Protein AF-A0A2M8TF49-F1 (afdb_monomer_lite)

Radius of gyration: 20.37 Å; chains: 1; bounding box: 45×47×63 Å

Structure (mmCIF, N/CA/C/O backbone):
data_AF-A0A2M8TF49-F1
#
_entry.id   AF-A0A2M8TF49-F1
#
loop_
_atom_site.group_PDB
_atom_site.id
_atom_site.type_symbol
_atom_site.label_atom_id
_atom_site.label_alt_id
_atom_site.label_comp_id
_atom_site.label_asym_id
_atom_site.label_entity_id
_atom_site.label_seq_id
_atom_site.pdbx_PDB_ins_code
_atom_site.Cartn_x
_atom_site.Cartn_y
_atom_site.Cartn_z
_atom_site.occupancy
_atom_site.B_iso_or_equiv
_atom_site.auth_seq_id
_atom_site.auth_comp_id
_atom_site.auth_asym_id
_atom_site.auth_atom_id
_atom_site.pdbx_PDB_model_num
ATOM 1 N N . MET A 1 1 ? 19.291 0.549 -38.903 1.00 35.44 1 MET A N 1
ATOM 2 C CA . MET A 1 1 ? 19.304 -0.694 -38.109 1.00 35.44 1 MET A CA 1
ATOM 3 C C . MET A 1 1 ? 20.605 -0.729 -37.314 1.00 35.44 1 MET A C 1
ATOM 5 O O . MET A 1 1 ? 21.611 -1.210 -37.813 1.00 35.44 1 MET A O 1
ATOM 9 N N . LYS A 1 2 ? 20.622 -0.098 -36.136 1.00 27.66 2 LYS A N 1
ATOM 10 C CA . LYS A 1 2 ? 21.679 -0.279 -35.137 1.00 27.66 2 LYS A CA 1
ATOM 11 C C . LYS A 1 2 ? 21.014 -1.048 -34.009 1.00 27.66 2 LYS A C 1
ATOM 13 O O . LYS A 1 2 ? 20.077 -0.548 -33.401 1.00 27.66 2 LYS A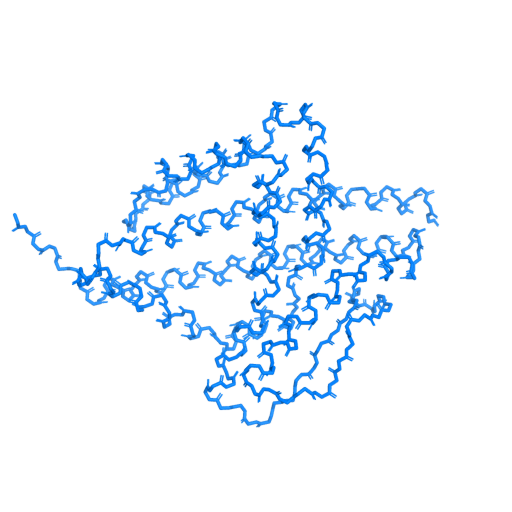 O 1
ATOM 18 N N . ILE A 1 3 ? 21.418 -2.302 -33.873 1.00 39.31 3 ILE A N 1
ATOM 19 C CA . ILE A 1 3 ? 21.099 -3.149 -32.734 1.00 39.31 3 ILE A CA 1
ATOM 20 C C . ILE A 1 3 ? 21.911 -2.542 -31.594 1.00 39.31 3 ILE A C 1
ATOM 22 O O . ILE A 1 3 ? 23.117 -2.771 -31.508 1.00 39.31 3 ILE A O 1
ATOM 26 N N . ASP A 1 4 ? 21.292 -1.670 -30.802 1.00 47.03 4 ASP A N 1
ATOM 27 C CA . ASP A 1 4 ? 21.864 -1.326 -29.509 1.00 47.03 4 ASP A CA 1
ATOM 28 C C . ASP A 1 4 ? 21.867 -2.629 -28.716 1.00 47.03 4 ASP A C 1
ATOM 30 O O . ASP A 1 4 ? 20.818 -3.232 -28.491 1.00 47.03 4 ASP A O 1
ATOM 34 N N . TYR A 1 5 ? 23.060 -3.122 -28.387 1.00 47.16 5 TYR A N 1
ATOM 35 C CA . TYR A 1 5 ? 23.216 -4.257 -27.493 1.00 47.16 5 TYR A CA 1
ATOM 36 C C . TYR A 1 5 ? 22.518 -3.889 -26.182 1.00 47.16 5 TYR A C 1
ATOM 38 O O . TYR A 1 5 ? 23.095 -3.200 -25.339 1.00 47.16 5 TYR A O 1
ATOM 46 N N . ILE A 1 6 ? 21.282 -4.351 -25.992 1.00 58.19 6 ILE A N 1
ATOM 47 C CA . ILE A 1 6 ? 20.738 -4.522 -24.654 1.00 58.19 6 ILE A CA 1
ATOM 48 C C . ILE A 1 6 ? 21.625 -5.599 -24.040 1.00 58.19 6 ILE A C 1
ATOM 50 O O . ILE A 1 6 ? 21.446 -6.793 -24.263 1.00 58.19 6 ILE A O 1
ATOM 54 N N . THR A 1 7 ? 22.687 -5.163 -23.371 1.00 71.19 7 THR A N 1
ATOM 55 C CA . THR A 1 7 ? 23.600 -6.078 -22.700 1.00 71.19 7 THR A CA 1
ATOM 56 C C . THR A 1 7 ? 22.826 -6.756 -21.577 1.00 71.19 7 THR A C 1
ATOM 58 O O . THR A 1 7 ? 21.973 -6.137 -20.940 1.00 71.19 7 THR A O 1
ATOM 61 N N . GLU A 1 8 ? 23.125 -8.022 -21.298 1.00 80.75 8 GLU A N 1
ATOM 62 C CA . GLU A 1 8 ? 22.567 -8.748 -20.146 1.00 80.75 8 GLU A CA 1
ATOM 63 C C . GLU A 1 8 ? 22.686 -7.913 -18.854 1.00 80.75 8 GLU A C 1
ATOM 65 O O . GLU A 1 8 ? 21.784 -7.883 -18.019 1.00 80.75 8 GLU A O 1
ATOM 70 N N . ILE A 1 9 ? 23.761 -7.124 -18.753 1.00 84.56 9 ILE A N 1
ATOM 71 C CA . ILE A 1 9 ? 24.014 -6.142 -17.695 1.00 84.56 9 ILE A CA 1
ATOM 72 C C . ILE A 1 9 ? 22.906 -5.079 -17.601 1.00 84.56 9 ILE A C 1
ATOM 74 O O . ILE A 1 9 ? 22.478 -4.754 -16.493 1.00 84.56 9 ILE A O 1
ATOM 78 N N . ALA A 1 10 ? 22.421 -4.534 -18.719 1.00 84.19 10 ALA A N 1
ATOM 79 C CA . ALA A 1 10 ? 21.338 -3.550 -18.724 1.00 84.19 10 ALA A CA 1
ATOM 80 C C . ALA A 1 10 ? 20.015 -4.156 -18.219 1.00 84.19 10 ALA A C 1
ATOM 82 O O . ALA A 1 10 ? 19.329 -3.532 -17.407 1.00 84.19 10 ALA A O 1
ATOM 83 N N . VAL A 1 11 ? 19.693 -5.389 -18.630 1.00 86.94 11 VAL A N 1
ATOM 84 C CA . VAL A 1 11 ? 18.492 -6.123 -18.177 1.00 86.94 11 VAL A CA 1
ATOM 85 C C . VAL A 1 11 ? 18.546 -6.383 -16.675 1.00 86.94 11 VAL A C 1
ATOM 87 O O . VAL A 1 11 ? 17.583 -6.104 -15.954 1.00 86.94 11 VAL A O 1
ATOM 90 N N . LEU A 1 12 ? 19.688 -6.869 -16.185 1.00 89.94 12 LEU A N 1
ATOM 91 C CA . LEU A 1 12 ? 19.912 -7.121 -14.763 1.00 89.94 12 LEU A CA 1
ATOM 92 C C . LEU A 1 12 ? 19.844 -5.830 -13.941 1.00 89.94 12 LEU A C 1
ATOM 94 O O . LEU A 1 12 ? 19.184 -5.802 -12.904 1.00 89.94 12 LEU A O 1
ATOM 98 N N . SER A 1 13 ? 20.473 -4.752 -14.418 1.00 89.19 13 SER A N 1
ATOM 99 C CA . SER A 1 13 ? 20.480 -3.458 -13.720 1.00 89.19 13 SER A CA 1
ATOM 100 C C . SER A 1 13 ? 19.070 -2.890 -13.595 1.00 89.19 13 SER A C 1
ATOM 102 O O . SER A 1 13 ? 18.654 -2.484 -12.512 1.00 89.19 13 SER A O 1
ATOM 104 N N . ARG A 1 14 ? 18.302 -2.918 -14.689 1.00 88.38 14 ARG A N 1
ATOM 105 C CA . ARG A 1 14 ? 16.903 -2.493 -14.705 1.00 88.38 14 ARG A CA 1
ATOM 106 C C . ARG A 1 14 ? 16.049 -3.310 -13.739 1.00 88.38 14 ARG A C 1
ATOM 108 O O . ARG A 1 14 ? 15.352 -2.734 -12.911 1.00 88.38 14 ARG A O 1
ATOM 115 N N . THR A 1 15 ? 16.143 -4.635 -13.821 1.00 92.50 15 THR A N 1
ATOM 116 C CA . THR A 1 15 ? 15.398 -5.554 -12.950 1.00 92.50 15 THR A CA 1
ATOM 117 C C . THR A 1 15 ? 15.694 -5.280 -11.479 1.00 92.50 15 THR A C 1
ATOM 119 O O . THR A 1 15 ? 14.784 -5.241 -10.653 1.00 92.50 15 THR A O 1
ATOM 122 N N . LEU A 1 16 ? 16.967 -5.055 -11.145 1.00 91.69 16 LEU A N 1
ATOM 123 C CA . LEU A 1 16 ? 17.379 -4.729 -9.787 1.00 91.69 16 LEU A CA 1
ATOM 124 C C . LEU A 1 16 ? 16.771 -3.402 -9.317 1.00 91.69 16 LEU A C 1
ATOM 126 O O . LEU A 1 16 ? 16.250 -3.339 -8.206 1.00 91.69 16 LEU A O 1
ATOM 130 N N . ILE A 1 17 ? 16.795 -2.365 -10.160 1.00 89.88 17 ILE A N 1
ATOM 131 C CA . ILE A 1 17 ? 16.187 -1.062 -9.855 1.00 89.88 17 ILE A CA 1
ATOM 132 C C . ILE A 1 17 ? 14.679 -1.206 -9.629 1.00 89.88 17 ILE A C 1
ATOM 134 O O . ILE A 1 17 ? 14.172 -0.692 -8.636 1.00 89.88 17 ILE A O 1
ATOM 138 N N . GLU A 1 18 ? 13.965 -1.926 -10.497 1.00 91.00 18 GLU A N 1
ATOM 139 C CA . GLU A 1 18 ? 12.519 -2.153 -10.376 1.00 91.00 18 GLU A CA 1
ATOM 140 C C . GLU A 1 18 ? 12.166 -2.928 -9.096 1.00 91.00 18 GLU A C 1
ATOM 142 O O . GLU A 1 18 ? 11.258 -2.529 -8.364 1.00 91.00 18 GLU A O 1
ATOM 147 N N . ALA A 1 19 ? 12.917 -3.990 -8.779 1.00 92.25 19 ALA A N 1
ATOM 148 C CA . ALA A 1 19 ? 12.721 -4.775 -7.562 1.00 92.25 19 ALA A CA 1
ATOM 149 C C . ALA A 1 19 ? 12.981 -3.941 -6.296 1.00 92.25 19 ALA A C 1
ATOM 151 O O . ALA A 1 19 ? 12.174 -3.957 -5.365 1.00 92.25 19 ALA A O 1
ATOM 152 N N . ILE A 1 20 ? 14.077 -3.172 -6.269 1.00 90.62 20 ILE A N 1
ATOM 153 C CA . ILE A 1 20 ? 14.406 -2.274 -5.154 1.00 90.62 20 ILE A CA 1
ATOM 154 C C . ILE A 1 20 ? 13.334 -1.193 -5.004 1.00 90.62 20 ILE A C 1
ATOM 156 O O . ILE A 1 20 ? 12.850 -0.969 -3.897 1.00 90.62 20 ILE A O 1
ATOM 160 N N . TYR A 1 21 ? 12.935 -0.545 -6.100 1.00 89.25 21 TYR A N 1
ATOM 161 C CA . TYR A 1 21 ? 11.902 0.489 -6.108 1.00 89.25 21 TYR A CA 1
ATOM 162 C C . TYR A 1 21 ? 10.584 -0.033 -5.528 1.00 89.25 21 TYR A C 1
ATOM 164 O O . TYR A 1 21 ? 10.019 0.581 -4.621 1.00 89.25 21 TYR A O 1
ATOM 172 N N . PHE A 1 22 ? 10.140 -1.205 -5.985 1.00 89.69 22 PHE A N 1
ATOM 173 C CA . PHE A 1 22 ? 8.935 -1.857 -5.488 1.00 89.69 22 PHE A CA 1
ATOM 174 C C . PHE A 1 22 ? 9.004 -2.142 -3.983 1.00 89.69 22 PHE A C 1
ATOM 176 O O . PHE A 1 22 ? 8.084 -1.797 -3.238 1.00 89.69 22 PHE A O 1
ATOM 183 N N . THR A 1 23 ? 10.107 -2.729 -3.513 1.00 89.38 23 THR A N 1
ATOM 184 C CA . THR A 1 23 ? 10.287 -3.047 -2.093 1.00 89.38 23 THR A CA 1
ATOM 185 C C . THR A 1 23 ? 10.378 -1.796 -1.227 1.00 89.38 23 THR A C 1
ATOM 187 O O . THR A 1 23 ? 9.758 -1.759 -0.166 1.00 89.38 23 THR A O 1
ATOM 190 N N . ILE A 1 24 ? 11.090 -0.755 -1.669 1.00 90.56 24 ILE A N 1
ATOM 191 C CA . ILE A 1 24 ? 11.176 0.517 -0.940 1.00 90.56 24 ILE A CA 1
ATOM 192 C C . ILE A 1 24 ? 9.789 1.141 -0.803 1.00 90.56 24 ILE A C 1
ATOM 194 O O . ILE A 1 24 ? 9.407 1.505 0.308 1.00 90.56 24 ILE A O 1
ATOM 198 N N . ILE A 1 25 ? 9.017 1.226 -1.893 1.00 89.88 25 ILE A N 1
ATOM 199 C CA . ILE A 1 25 ? 7.647 1.753 -1.848 1.00 89.88 25 ILE A CA 1
ATOM 200 C C . ILE A 1 25 ? 6.807 0.952 -0.865 1.00 89.88 25 ILE A C 1
ATOM 202 O O . ILE A 1 25 ? 6.201 1.535 0.032 1.00 89.88 25 ILE A O 1
ATOM 206 N N . LEU A 1 26 ? 6.809 -0.376 -0.975 1.00 89.38 26 LEU A N 1
ATOM 207 C CA . LEU A 1 26 ? 6.023 -1.219 -0.085 1.00 89.38 26 LEU A CA 1
ATOM 208 C C . LEU A 1 26 ? 6.394 -0.979 1.382 1.00 89.38 26 LEU A C 1
ATOM 210 O O . LEU A 1 26 ? 5.505 -0.739 2.195 1.00 89.38 26 LEU A O 1
ATOM 214 N N . VAL A 1 27 ? 7.683 -0.988 1.734 1.00 90.56 27 VAL A N 1
ATOM 215 C CA . VAL A 1 27 ? 8.141 -0.795 3.121 1.00 90.56 27 VAL A CA 1
ATOM 216 C C . VAL A 1 27 ? 7.785 0.600 3.643 1.00 90.56 27 VAL A C 1
ATOM 218 O O . VAL A 1 27 ? 7.231 0.717 4.738 1.00 90.56 27 VAL A O 1
ATOM 221 N N . VAL A 1 28 ? 8.063 1.653 2.867 1.00 92.19 28 VAL A N 1
ATOM 222 C CA . VAL A 1 28 ? 7.807 3.048 3.265 1.00 92.19 28 VAL A CA 1
ATOM 223 C C . VAL A 1 28 ? 6.314 3.287 3.471 1.00 92.19 28 VAL A C 1
ATOM 225 O O . VAL A 1 28 ? 5.908 3.780 4.525 1.00 92.19 28 VAL A O 1
ATOM 228 N N . PHE A 1 29 ? 5.479 2.891 2.511 1.00 90.81 29 PHE A N 1
ATOM 229 C CA . PHE A 1 29 ? 4.036 3.094 2.615 1.00 90.81 29 PHE A CA 1
ATOM 230 C C . PHE A 1 29 ? 3.402 2.220 3.692 1.00 90.81 29 PHE A C 1
ATOM 232 O O . PHE A 1 29 ? 2.521 2.699 4.401 1.00 90.81 29 PHE A O 1
ATOM 239 N N . SER A 1 30 ? 3.878 0.990 3.892 1.00 89.00 30 SER A N 1
ATOM 240 C CA . SER A 1 30 ? 3.403 0.149 4.996 1.00 89.00 30 SER A CA 1
ATOM 241 C C . SER A 1 30 ? 3.713 0.779 6.354 1.00 89.00 30 SER A C 1
ATOM 243 O O . SER A 1 30 ? 2.869 0.768 7.247 1.00 89.00 30 SER A O 1
ATOM 245 N N . PHE A 1 31 ? 4.892 1.389 6.519 1.00 91.06 31 PHE A N 1
ATOM 246 C CA . PHE A 1 31 ? 5.232 2.099 7.751 1.00 91.06 31 PHE A CA 1
ATOM 247 C C . PHE A 1 31 ? 4.324 3.317 7.980 1.00 91.06 31 PHE A C 1
ATOM 249 O O . PHE A 1 31 ? 3.761 3.465 9.066 1.00 91.06 31 PHE A O 1
ATOM 256 N N . ILE A 1 32 ? 4.135 4.157 6.955 1.00 94.00 32 ILE A N 1
ATOM 257 C CA . ILE A 1 32 ? 3.297 5.364 7.039 1.00 94.00 32 ILE A CA 1
ATOM 258 C C . ILE A 1 32 ? 1.833 4.992 7.313 1.00 94.00 32 ILE A C 1
ATOM 260 O O . ILE A 1 32 ? 1.246 5.444 8.299 1.00 94.00 32 ILE A O 1
ATOM 264 N N . LEU A 1 33 ? 1.241 4.140 6.471 1.00 93.06 33 LEU A N 1
ATOM 265 C CA . LEU A 1 33 ? -0.158 3.725 6.595 1.00 93.06 33 LEU A CA 1
ATOM 266 C C . LEU A 1 33 ? -0.391 2.896 7.861 1.00 93.06 33 LEU A C 1
ATOM 268 O O . LEU A 1 33 ? -1.449 3.011 8.477 1.00 93.06 33 LEU A O 1
ATOM 272 N N . GLY A 1 34 ? 0.581 2.087 8.287 1.00 92.50 34 GLY A N 1
ATOM 273 C CA . GLY A 1 34 ? 0.543 1.373 9.562 1.00 92.50 34 GLY A CA 1
ATOM 274 C C . GLY A 1 34 ? 0.533 2.324 10.762 1.00 92.50 34 GLY A C 1
ATOM 275 O O . GLY A 1 34 ? -0.224 2.109 11.711 1.00 92.50 34 GLY A O 1
ATOM 276 N N . GLY A 1 35 ? 1.306 3.413 10.703 1.00 93.38 35 GLY A N 1
ATOM 277 C CA . GLY A 1 35 ? 1.275 4.492 11.692 1.00 93.38 35 GLY A CA 1
ATOM 278 C C . GLY A 1 35 ? -0.102 5.151 11.788 1.00 93.38 35 GLY A C 1
ATOM 279 O O . GLY A 1 35 ? -0.677 5.215 12.877 1.00 93.38 35 GLY A O 1
ATOM 280 N N . PHE A 1 36 ? -0.673 5.553 10.647 1.00 95.69 36 PHE A N 1
ATOM 281 C CA . PHE A 1 36 ? -2.030 6.106 10.593 1.00 95.69 36 PHE A CA 1
ATOM 282 C C . PHE A 1 36 ? -3.083 5.123 11.109 1.00 95.69 36 PHE A C 1
ATOM 284 O O . PHE A 1 36 ? -3.909 5.504 11.936 1.00 95.69 36 PHE A O 1
ATOM 291 N N . LYS A 1 37 ? -3.032 3.855 10.683 1.00 94.50 37 LYS A N 1
ATOM 292 C CA . LYS A 1 37 ? -3.934 2.795 11.157 1.00 94.50 37 LYS A CA 1
ATOM 293 C C . LYS A 1 37 ? -3.904 2.689 12.679 1.00 94.50 37 LYS A C 1
ATOM 295 O O . LYS A 1 37 ? -4.953 2.717 13.318 1.00 94.50 37 LYS A O 1
ATOM 300 N N . ASN A 1 38 ? -2.711 2.623 13.268 1.00 93.69 38 ASN A N 1
ATOM 301 C CA . ASN A 1 38 ? -2.559 2.513 14.716 1.00 93.69 38 ASN A CA 1
ATOM 302 C C . ASN A 1 38 ? -3.091 3.743 15.454 1.00 93.69 38 ASN A C 1
ATOM 304 O O . ASN A 1 38 ? -3.734 3.582 16.491 1.00 93.69 38 ASN A O 1
ATOM 308 N N . PHE A 1 39 ? -2.855 4.944 14.923 1.00 95.56 39 PHE A N 1
ATOM 309 C CA . PHE A 1 39 ? -3.383 6.186 15.485 1.00 95.56 39 PHE A CA 1
ATOM 310 C C . PHE A 1 39 ? -4.917 6.221 15.432 1.00 95.56 39 PHE A C 1
ATOM 312 O O . PHE A 1 39 ? -5.566 6.404 16.459 1.00 95.56 39 PHE A O 1
ATOM 319 N N . ILE A 1 40 ? -5.502 5.951 14.261 1.00 96.12 40 ILE A N 1
ATOM 320 C CA . ILE A 1 40 ? -6.953 5.958 14.036 1.00 96.12 40 ILE A CA 1
ATOM 321 C C . ILE A 1 40 ? -7.649 4.922 14.918 1.00 96.12 40 ILE A C 1
ATOM 323 O O . ILE A 1 40 ? -8.591 5.255 15.635 1.00 96.12 40 ILE A O 1
ATOM 327 N N . ILE A 1 41 ? -7.175 3.672 14.912 1.00 95.19 41 ILE A N 1
ATOM 328 C CA . ILE A 1 41 ? -7.759 2.606 15.737 1.00 95.19 41 ILE A CA 1
ATOM 329 C C . ILE A 1 41 ? -7.594 2.923 17.226 1.00 95.19 41 ILE A C 1
ATOM 331 O O . ILE A 1 41 ? -8.509 2.672 18.008 1.00 95.19 41 ILE A O 1
ATOM 335 N N . GLY A 1 42 ? -6.453 3.492 17.627 1.00 95.50 42 GLY A N 1
ATOM 336 C CA . GLY A 1 42 ? -6.211 3.934 18.998 1.00 95.50 42 GLY A CA 1
ATOM 337 C C . GLY A 1 42 ? -7.233 4.971 19.461 1.00 95.50 42 GLY A C 1
ATOM 338 O O . GLY A 1 42 ? -7.845 4.780 20.510 1.00 95.50 42 GLY A O 1
ATOM 339 N N . ASN A 1 43 ? -7.466 6.002 18.649 1.00 96.69 43 ASN A N 1
ATOM 340 C CA . ASN A 1 43 ? -8.447 7.045 18.935 1.00 96.69 43 ASN A CA 1
ATOM 341 C C . ASN A 1 43 ? -9.864 6.471 18.993 1.00 96.69 43 ASN A C 1
ATOM 343 O O . ASN A 1 43 ? -10.535 6.624 20.007 1.00 96.69 43 ASN A O 1
ATOM 347 N N . LEU A 1 44 ? -10.290 5.721 17.968 1.00 95.75 44 LEU A N 1
ATOM 348 C CA . LEU A 1 44 ? -11.627 5.117 17.923 1.00 95.75 44 LEU A CA 1
ATOM 349 C C . LEU A 1 44 ? -11.874 4.168 19.102 1.00 95.75 44 LEU A C 1
ATOM 351 O O . LEU A 1 44 ? -12.967 4.136 19.663 1.00 95.75 44 LEU A O 1
ATOM 355 N N . LYS A 1 45 ? -10.856 3.413 19.521 1.00 95.25 45 LYS A N 1
ATOM 356 C CA . LYS A 1 45 ? -10.940 2.542 20.696 1.00 95.25 45 LYS A CA 1
ATOM 357 C C . LYS A 1 45 ? -11.240 3.334 21.969 1.00 95.25 45 LYS A C 1
ATOM 359 O O . LYS A 1 45 ? -11.994 2.831 22.800 1.00 95.25 45 LYS A O 1
ATOM 364 N N . SER A 1 46 ? -10.657 4.522 22.115 1.00 94.81 46 SER A N 1
ATOM 365 C CA . SER A 1 46 ? -10.916 5.424 23.240 1.00 94.81 46 SER A CA 1
ATOM 366 C C . SER A 1 46 ? -12.285 6.103 23.133 1.00 94.81 46 SER A C 1
ATOM 368 O O . SER A 1 46 ? -12.953 6.230 24.149 1.00 94.81 46 SER A O 1
ATOM 370 N N . SER A 1 47 ? -12.734 6.469 21.926 1.00 95.25 47 SER A N 1
ATOM 371 C CA . SER A 1 47 ? -14.015 7.164 21.707 1.00 95.25 47 SER A CA 1
ATOM 372 C C . SER A 1 47 ? -15.243 6.259 21.838 1.00 95.25 47 SER A C 1
ATOM 374 O O . SER A 1 47 ? -16.211 6.600 22.503 1.00 95.25 47 SER A O 1
ATOM 376 N N . ILE A 1 48 ? -15.248 5.123 21.130 1.00 95.25 48 ILE A N 1
ATOM 377 C CA . ILE A 1 48 ? -16.442 4.275 20.934 1.00 95.25 48 ILE A CA 1
ATOM 378 C C . ILE A 1 48 ?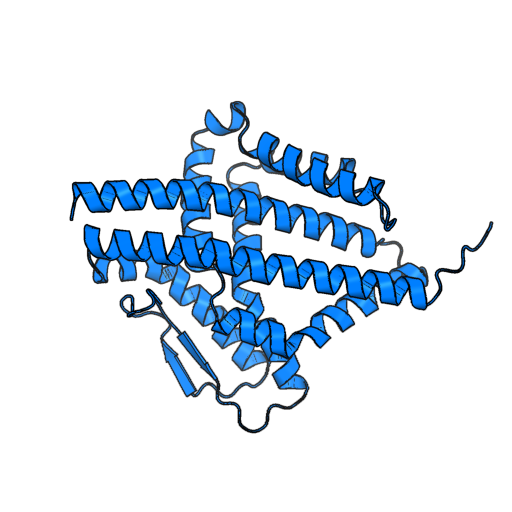 -16.260 2.856 21.490 1.00 95.25 48 ILE A C 1
ATOM 380 O O . ILE A 1 48 ? -17.160 2.020 21.404 1.00 95.25 48 ILE A O 1
ATOM 384 N N . GLY A 1 49 ? -15.097 2.572 22.082 1.00 95.06 49 GLY A N 1
ATOM 385 C CA . GLY A 1 49 ? -14.787 1.301 22.726 1.00 95.06 49 GLY A CA 1
ATOM 386 C C . GLY A 1 49 ? -14.274 0.207 21.779 1.00 95.06 49 GLY A C 1
ATOM 387 O O . GLY A 1 49 ? -14.521 0.185 20.573 1.00 95.06 49 GLY A O 1
ATOM 388 N N . LYS A 1 50 ? -13.571 -0.776 22.359 1.00 95.38 50 LYS A N 1
ATOM 389 C CA . LYS A 1 50 ? -12.931 -1.900 21.640 1.00 95.38 50 LYS A CA 1
ATOM 390 C C . LYS A 1 50 ? -13.900 -2.738 20.805 1.00 95.38 50 LYS A C 1
ATOM 392 O O . LYS A 1 50 ? -13.563 -3.128 19.690 1.00 95.38 50 LYS A O 1
ATOM 397 N N . LYS A 1 51 ? -15.098 -3.008 21.333 1.00 94.88 51 LYS A N 1
ATOM 398 C CA . LYS A 1 51 ? -16.106 -3.840 20.659 1.00 94.88 51 LYS A CA 1
ATOM 399 C C . LYS A 1 51 ? -16.641 -3.177 19.393 1.00 94.88 51 LYS A C 1
ATOM 401 O O . LYS A 1 51 ? -16.783 -3.854 18.383 1.00 94.88 51 LYS A O 1
ATOM 406 N N . ALA A 1 52 ? -16.884 -1.865 19.422 1.00 94.31 52 ALA A N 1
ATOM 407 C CA . ALA A 1 52 ? -17.348 -1.133 18.247 1.00 94.31 52 ALA A CA 1
ATOM 408 C C . ALA A 1 52 ? -16.285 -1.132 17.140 1.00 94.31 52 ALA A C 1
ATOM 410 O O . ALA A 1 52 ? -16.590 -1.439 15.991 1.00 94.31 52 ALA A O 1
ATOM 411 N N . VAL A 1 53 ? -15.019 -0.895 17.502 1.00 95.06 53 VAL A N 1
ATOM 412 C CA . VAL A 1 53 ? -13.887 -0.994 16.567 1.00 95.06 53 VAL A CA 1
ATOM 413 C C . VAL A 1 53 ? -13.782 -2.393 15.955 1.00 95.06 53 VAL A C 1
ATOM 415 O O . VAL A 1 53 ? -13.609 -2.511 14.744 1.00 95.06 53 VAL A O 1
ATOM 418 N N . MET A 1 54 ? -13.924 -3.447 16.765 1.00 95.25 54 MET A N 1
ATOM 419 C CA . MET A 1 54 ? -13.924 -4.830 16.279 1.00 95.25 54 MET A CA 1
ATOM 420 C C . MET A 1 54 ? -15.052 -5.076 15.269 1.00 95.25 54 MET A C 1
ATOM 422 O O . MET A 1 54 ? -14.807 -5.691 14.239 1.00 95.25 54 MET A O 1
ATOM 426 N N . VAL A 1 55 ? -16.268 -4.582 15.533 1.00 95.62 55 VAL A N 1
ATOM 427 C CA . VAL A 1 55 ? -17.418 -4.737 14.623 1.00 95.62 55 VAL A CA 1
ATOM 428 C C . VAL A 1 55 ? -17.194 -3.987 13.310 1.00 95.62 55 VAL A C 1
ATOM 430 O O . VAL A 1 55 ? -17.401 -4.560 12.244 1.00 95.62 55 VAL A O 1
ATOM 433 N N . ILE A 1 56 ? -16.724 -2.737 13.363 1.00 93.50 56 ILE A N 1
ATOM 434 C CA . ILE A 1 56 ? -16.445 -1.934 12.162 1.00 93.50 56 ILE A CA 1
ATOM 435 C C . ILE A 1 56 ? -15.356 -2.610 11.318 1.00 93.50 56 ILE A C 1
ATOM 437 O O . ILE A 1 56 ? -15.522 -2.819 10.117 1.00 93.50 56 ILE A O 1
ATOM 441 N N . GLY A 1 57 ? -14.251 -3.009 11.949 1.00 93.00 57 GLY A N 1
ATOM 442 C CA . GLY A 1 57 ? -13.130 -3.662 11.277 1.00 93.00 57 GLY A CA 1
ATOM 443 C C . GLY A 1 57 ? -13.347 -5.143 10.951 1.00 93.00 57 GLY A C 1
ATOM 444 O O . GLY A 1 57 ? -12.448 -5.756 10.382 1.00 93.00 57 GLY A O 1
ATOM 445 N N . ALA A 1 58 ? -14.504 -5.726 11.288 1.00 94.62 58 ALA A N 1
ATOM 446 C CA . ALA A 1 58 ? -14.738 -7.166 11.207 1.00 94.62 58 ALA A CA 1
ATOM 447 C C . ALA A 1 58 ? -14.529 -7.721 9.797 1.00 94.62 58 ALA A C 1
ATOM 449 O O . ALA A 1 58 ? -13.747 -8.653 9.611 1.00 94.62 58 ALA A O 1
ATOM 450 N N . LEU A 1 59 ? -15.210 -7.135 8.809 1.00 94.75 59 LEU A N 1
ATOM 451 C CA . LEU A 1 59 ? -15.160 -7.595 7.422 1.00 94.75 59 LEU A CA 1
ATOM 452 C C . LEU A 1 59 ? -13.743 -7.458 6.848 1.00 94.75 59 LEU A C 1
ATOM 454 O O . LEU A 1 59 ? -13.196 -8.419 6.314 1.00 94.75 59 LEU A O 1
ATOM 458 N N . GLY A 1 60 ? -13.134 -6.288 7.024 1.00 93.56 60 GLY A N 1
ATOM 459 C CA . GLY A 1 60 ? -11.788 -5.980 6.565 1.00 93.56 60 GLY A CA 1
ATOM 460 C C . GLY A 1 60 ? -10.714 -6.874 7.178 1.00 93.56 60 GLY A C 1
ATOM 461 O O . GLY A 1 60 ? -9.965 -7.509 6.443 1.00 93.56 60 GLY A O 1
ATOM 462 N N . SER A 1 61 ? -10.675 -6.990 8.510 1.00 93.56 61 SER A N 1
ATOM 463 C CA . SER A 1 61 ? -9.716 -7.860 9.204 1.00 93.56 61 SER A CA 1
ATOM 464 C C . SER A 1 61 ? -9.907 -9.323 8.818 1.00 93.56 61 SER A C 1
ATOM 466 O O . SER A 1 61 ? -8.937 -10.006 8.505 1.00 93.56 61 SER A O 1
ATOM 468 N N . THR A 1 62 ? -11.154 -9.800 8.775 1.00 95.81 62 THR A N 1
ATOM 469 C CA . THR A 1 62 ? -11.446 -11.189 8.396 1.00 95.81 62 THR A CA 1
ATOM 470 C C . THR A 1 62 ? -10.940 -11.480 6.990 1.00 95.81 62 THR A C 1
ATOM 472 O O . THR A 1 62 ? -10.279 -12.494 6.783 1.00 95.81 62 THR A O 1
ATOM 475 N N . PHE A 1 63 ? -11.198 -10.581 6.036 1.00 96.19 63 PHE A N 1
ATOM 476 C CA . PHE A 1 63 ? -10.723 -10.738 4.666 1.00 96.19 63 PHE A CA 1
ATOM 477 C C . PHE A 1 63 ? -9.191 -10.667 4.577 1.00 96.19 63 PHE A C 1
ATOM 479 O O . PHE A 1 63 ? -8.591 -11.514 3.922 1.00 96.19 63 PHE A O 1
ATOM 486 N N . HIS A 1 64 ? -8.544 -9.741 5.296 1.00 95.75 64 HIS A N 1
ATOM 487 C CA . HIS A 1 64 ? -7.078 -9.632 5.355 1.00 95.75 64 HIS A CA 1
ATOM 488 C C . HIS A 1 64 ? -6.446 -10.936 5.841 1.00 95.75 64 HIS A C 1
ATOM 490 O O . HIS A 1 64 ? -5.577 -11.499 5.181 1.00 95.75 64 HIS A O 1
ATOM 496 N N . GLN A 1 65 ? -6.919 -11.461 6.973 1.00 96.19 65 GLN A N 1
ATOM 497 C CA . GLN A 1 65 ? -6.386 -12.704 7.531 1.00 96.19 65 GLN A CA 1
ATOM 498 C C . GLN A 1 65 ? -6.748 -13.920 6.669 1.00 96.19 65 GLN A C 1
ATOM 500 O O . GLN A 1 65 ? -5.963 -14.858 6.565 1.00 96.19 65 GLN A O 1
ATOM 505 N N . PHE A 1 66 ? -7.901 -13.908 5.997 1.00 96.75 66 PHE A N 1
ATOM 506 C CA . PHE A 1 66 ? -8.263 -14.953 5.044 1.00 96.75 66 PHE A CA 1
ATOM 507 C C . PHE A 1 66 ? -7.297 -15.011 3.854 1.00 96.75 66 PHE A C 1
ATOM 509 O O . PHE A 1 66 ? -6.925 -16.107 3.443 1.00 96.75 66 PHE A O 1
ATOM 516 N N . LEU A 1 67 ? -6.841 -13.868 3.331 1.00 96.88 67 LEU A N 1
ATOM 517 C CA . LEU A 1 67 ? -5.847 -13.829 2.252 1.00 96.88 67 LEU A CA 1
ATOM 518 C C . LEU A 1 67 ? -4.516 -14.466 2.676 1.00 96.88 67 LEU A C 1
ATOM 520 O O . LEU A 1 67 ? -3.923 -15.219 1.900 1.00 96.88 67 LEU A O 1
ATOM 524 N N . HIS A 1 68 ? -4.098 -14.234 3.923 1.00 95.69 68 HIS A N 1
ATOM 525 C CA . HIS A 1 68 ? -2.934 -14.900 4.514 1.00 95.69 68 HIS A CA 1
ATOM 526 C C . HIS A 1 68 ? -3.117 -16.406 4.610 1.00 95.69 68 HIS A C 1
ATOM 528 O O . HIS A 1 68 ? -2.254 -17.155 4.162 1.00 95.69 68 HIS A O 1
ATOM 534 N N . VAL A 1 69 ? -4.255 -16.863 5.141 1.00 96.81 69 VAL A N 1
ATOM 535 C CA . VAL A 1 69 ? -4.580 -18.295 5.227 1.00 96.81 69 VAL A CA 1
ATOM 536 C C . VAL A 1 69 ? -4.614 -18.930 3.840 1.00 96.81 69 VAL A C 1
ATOM 538 O O . VAL A 1 69 ? -4.043 -19.999 3.645 1.00 96.81 69 VAL A O 1
ATOM 541 N N . PHE A 1 70 ? -5.247 -18.274 2.869 1.00 97.25 70 PHE A N 1
ATOM 542 C CA . PHE A 1 70 ? -5.348 -18.770 1.502 1.00 97.25 70 PHE A CA 1
ATOM 543 C C . PHE A 1 70 ? -3.963 -18.992 0.892 1.00 97.25 70 PHE A C 1
ATOM 545 O O . PHE A 1 70 ? -3.674 -20.086 0.408 1.00 97.25 70 PHE A O 1
ATOM 552 N N . MET A 1 71 ? -3.078 -17.997 0.982 1.00 96.62 71 MET A N 1
ATOM 553 C CA . MET A 1 71 ? -1.713 -18.123 0.468 1.00 96.62 71 MET A CA 1
ATOM 554 C C . MET A 1 71 ? -0.882 -19.127 1.270 1.00 96.62 71 MET A C 1
ATOM 556 O O . MET A 1 71 ? -0.147 -19.913 0.678 1.00 96.62 71 MET A O 1
ATOM 560 N N . ALA A 1 72 ? -1.049 -19.186 2.591 1.00 95.31 72 ALA A N 1
ATOM 561 C CA . ALA A 1 72 ? -0.394 -20.191 3.418 1.00 95.31 72 ALA A CA 1
ATOM 562 C C . ALA A 1 72 ? -0.779 -21.616 2.986 1.00 95.31 72 ALA A C 1
ATOM 564 O O . ALA A 1 72 ? 0.093 -22.469 2.843 1.00 95.31 72 ALA A O 1
ATOM 565 N N . VAL A 1 73 ? -2.058 -21.868 2.691 1.00 95.56 73 VAL A N 1
ATOM 566 C CA . VAL A 1 73 ? -2.523 -23.168 2.183 1.00 95.56 73 VAL A CA 1
ATOM 567 C C . VAL A 1 73 ? -1.951 -23.464 0.798 1.00 95.56 73 VAL A C 1
ATOM 569 O O . VAL A 1 73 ? -1.431 -24.559 0.588 1.00 95.56 73 VAL A O 1
ATOM 572 N N . VAL A 1 74 ? -2.001 -22.500 -0.131 1.00 96.44 74 VAL A N 1
ATOM 573 C CA . VAL A 1 74 ? -1.460 -22.661 -1.494 1.00 96.44 74 VAL A CA 1
ATOM 574 C C . VAL A 1 74 ? 0.012 -23.060 -1.450 1.00 96.44 74 VAL A C 1
ATOM 576 O O . VAL A 1 74 ? 0.406 -23.987 -2.146 1.00 96.44 74 VAL A O 1
ATOM 579 N N . PHE A 1 75 ? 0.807 -22.422 -0.592 1.00 95.00 75 PHE A N 1
ATOM 580 C CA . PHE A 1 75 ? 2.241 -22.683 -0.479 1.00 95.00 75 PHE A CA 1
ATOM 581 C C . PHE A 1 75 ? 2.612 -23.733 0.575 1.00 95.00 75 PHE A C 1
ATOM 583 O O . PHE A 1 75 ? 3.777 -23.837 0.954 1.00 95.00 75 PHE A O 1
ATOM 590 N N . ALA A 1 76 ? 1.642 -24.536 1.028 1.00 93.88 76 ALA A N 1
ATOM 591 C CA . ALA A 1 76 ? 1.842 -25.635 1.973 1.00 93.88 76 ALA A CA 1
ATOM 592 C C . ALA A 1 76 ? 2.553 -25.220 3.280 1.00 93.88 76 ALA A C 1
ATOM 594 O O . ALA A 1 76 ? 3.383 -25.955 3.825 1.00 93.88 76 ALA A O 1
ATOM 595 N N . HIS A 1 77 ? 2.235 -24.032 3.795 1.00 93.19 77 HIS A N 1
ATOM 596 C CA . HIS A 1 77 ? 2.656 -23.575 5.117 1.00 93.19 77 HIS A CA 1
ATOM 597 C C . HIS A 1 77 ? 1.833 -24.254 6.213 1.00 93.19 77 HIS A C 1
ATOM 599 O O . HIS A 1 77 ? 0.615 -24.414 6.103 1.00 93.19 77 HIS A O 1
ATOM 605 N N . ARG A 1 78 ? 2.491 -24.637 7.313 1.00 91.56 78 ARG A N 1
ATOM 606 C CA . ARG A 1 78 ? 1.807 -25.193 8.486 1.00 91.56 78 ARG A CA 1
ATOM 607 C C . ARG A 1 78 ? 1.270 -24.051 9.337 1.00 91.56 78 ARG A C 1
ATOM 609 O O . ARG A 1 78 ? 2.037 -23.378 10.021 1.00 91.56 78 ARG A O 1
ATOM 616 N N . ILE A 1 79 ? -0.044 -23.875 9.338 1.00 93.88 79 ILE A N 1
ATOM 617 C CA . ILE A 1 79 ? -0.695 -22.868 10.173 1.00 93.88 79 ILE A CA 1
ATOM 618 C C . ILE A 1 79 ? -0.840 -23.406 11.605 1.00 93.88 79 ILE A C 1
ATOM 620 O O . ILE A 1 79 ? -1.407 -24.477 11.810 1.00 93.88 79 ILE A O 1
ATOM 624 N N . GLU A 1 80 ? -0.304 -22.687 12.592 1.00 93.56 80 GLU A N 1
ATOM 625 C CA . GLU A 1 80 ? -0.361 -23.077 14.010 1.00 93.56 80 GLU A CA 1
ATOM 626 C C . GLU A 1 80 ? -1.547 -22.475 14.744 1.00 93.56 80 GLU A C 1
ATOM 628 O O . GLU A 1 80 ? -2.121 -23.111 15.623 1.00 93.56 80 GLU A O 1
ATOM 633 N N . ASP A 1 81 ? -1.877 -21.229 14.419 1.00 94.44 81 ASP A N 1
ATOM 634 C CA . ASP A 1 81 ? -2.894 -20.464 15.124 1.00 94.44 81 ASP A CA 1
ATOM 635 C C . ASP A 1 81 ? -3.465 -19.398 14.188 1.00 94.44 81 ASP A C 1
ATOM 637 O O . ASP A 1 81 ? -2.729 -18.742 13.444 1.00 94.44 81 ASP A O 1
ATOM 641 N N . ILE A 1 82 ? -4.785 -19.233 14.220 1.00 95.38 82 ILE A N 1
ATOM 642 C CA . ILE A 1 82 ? -5.517 -18.295 13.369 1.00 95.38 82 ILE A CA 1
ATOM 643 C C . ILE A 1 82 ? -6.539 -17.573 14.229 1.00 95.38 82 ILE A C 1
ATOM 645 O O . ILE A 1 82 ? -7.397 -18.197 14.856 1.00 95.38 82 ILE A O 1
ATOM 649 N N . LYS A 1 83 ? -6.519 -16.245 14.164 1.00 95.56 83 LYS A N 1
ATOM 650 C CA . LYS A 1 83 ? -7.632 -15.404 14.597 1.00 95.56 83 LYS A CA 1
ATOM 651 C C . LYS A 1 83 ? -7.965 -14.417 13.499 1.00 95.56 83 LYS A C 1
ATOM 653 O O . LYS A 1 83 ? -7.264 -13.430 13.311 1.00 95.56 83 LYS A O 1
ATOM 658 N N . LEU A 1 84 ? -9.058 -14.679 12.787 1.00 95.06 84 LEU A N 1
ATOM 659 C CA . LEU A 1 84 ? -9.533 -13.796 11.716 1.00 95.06 84 LEU A CA 1
ATOM 660 C C . LEU A 1 84 ? -10.013 -12.443 12.263 1.00 95.06 84 LEU A C 1
ATOM 662 O O . LEU A 1 84 ? -9.820 -11.402 11.633 1.00 95.06 84 LEU A O 1
ATOM 666 N N . LEU A 1 85 ? -10.612 -12.479 13.456 1.00 95.19 85 LEU A N 1
ATOM 667 C CA . LEU A 1 85 ? -11.107 -11.313 14.165 1.00 95.19 85 LEU A CA 1
ATOM 668 C C . LEU A 1 85 ? -10.887 -11.456 15.678 1.00 95.19 85 LEU A C 1
ATOM 670 O O . LEU A 1 85 ? -11.123 -12.518 16.254 1.00 95.19 85 LEU A O 1
ATOM 674 N N . GLN A 1 86 ? -10.470 -10.373 16.322 1.00 93.69 86 GLN A N 1
ATOM 675 C CA . GLN A 1 86 ? -10.370 -10.216 17.769 1.00 93.69 86 GLN A CA 1
ATOM 676 C C . GLN A 1 86 ? -10.567 -8.745 18.156 1.00 93.69 86 GLN A C 1
ATOM 678 O O . GLN A 1 86 ? -10.464 -7.848 17.317 1.00 93.69 86 GLN A O 1
ATOM 683 N N . GLU A 1 87 ? -10.812 -8.481 19.442 1.00 93.75 87 GLU A N 1
ATOM 684 C CA . GLU A 1 87 ? -10.747 -7.111 19.951 1.00 93.75 87 GLU A CA 1
ATOM 685 C C . GLU A 1 87 ? -9.342 -6.521 19.727 1.00 93.75 87 GLU A C 1
ATOM 687 O O . GLU A 1 87 ? -8.359 -7.261 19.845 1.00 93.75 87 GLU A O 1
ATOM 692 N N . PRO A 1 88 ? -9.224 -5.203 19.455 1.00 91.44 88 PRO A N 1
ATOM 693 C CA . PRO A 1 88 ? -7.931 -4.562 19.249 1.00 91.44 88 PRO A CA 1
ATOM 694 C C . PRO A 1 88 ? -6.974 -4.854 20.406 1.00 91.44 88 PRO A C 1
ATOM 696 O O . PRO A 1 88 ? -7.239 -4.491 21.562 1.00 91.44 88 PRO A O 1
ATOM 699 N N . ASP A 1 89 ? -5.851 -5.494 20.088 1.00 89.25 89 ASP A N 1
ATOM 700 C CA . ASP A 1 89 ? -4.828 -5.825 21.073 1.00 89.25 89 ASP A CA 1
ATOM 701 C C . ASP A 1 89 ? -3.993 -4.588 21.474 1.00 89.25 89 ASP A C 1
ATOM 703 O O . ASP A 1 89 ? -4.329 -3.435 21.178 1.00 89.25 89 ASP A O 1
ATOM 707 N N . LYS A 1 90 ? -2.880 -4.804 22.187 1.00 86.38 90 LYS A N 1
ATOM 708 C CA . LYS A 1 90 ? -1.967 -3.715 22.586 1.00 86.38 90 LYS A CA 1
ATOM 709 C C . LYS A 1 90 ? -1.362 -2.975 21.387 1.00 86.38 90 LYS A C 1
ATOM 711 O O . LYS A 1 90 ? -1.012 -1.809 21.525 1.00 86.38 90 LYS A O 1
ATOM 716 N N . ASN A 1 91 ? -1.270 -3.638 20.238 1.00 85.81 91 ASN A N 1
ATOM 717 C CA . ASN A 1 91 ? -0.765 -3.099 18.983 1.00 85.81 91 ASN A CA 1
ATOM 718 C C . ASN A 1 91 ? -1.902 -2.699 18.028 1.00 85.81 91 ASN A C 1
ATOM 720 O O . ASN A 1 91 ? -1.636 -2.465 16.853 1.00 85.81 91 ASN A O 1
ATOM 724 N N . ASN A 1 92 ? -3.150 -2.627 18.513 1.00 88.88 92 ASN A N 1
ATOM 725 C CA . ASN A 1 92 ? -4.342 -2.330 17.719 1.00 88.88 92 ASN A CA 1
ATOM 726 C C . ASN A 1 92 ? -4.595 -3.333 16.570 1.00 88.88 92 ASN A C 1
ATOM 728 O O . ASN A 1 92 ? -5.271 -3.000 15.597 1.00 88.88 92 ASN A O 1
ATOM 732 N N . MET A 1 93 ? -4.094 -4.568 16.688 1.00 88.62 93 MET A N 1
ATOM 733 C CA . MET A 1 93 ? -4.335 -5.630 15.711 1.00 88.62 93 MET A CA 1
ATOM 734 C C . MET A 1 93 ? -5.698 -6.282 15.936 1.00 88.62 93 MET A C 1
ATOM 736 O O . MET A 1 93 ? -6.036 -6.677 17.057 1.00 88.62 93 MET A O 1
ATOM 740 N N . LEU A 1 94 ? -6.449 -6.433 14.845 1.00 91.75 94 LEU A N 1
ATOM 741 C CA . LEU A 1 94 ? -7.784 -7.033 14.818 1.00 91.75 94 LEU A CA 1
ATOM 742 C C . LEU A 1 94 ? -7.784 -8.514 14.431 1.00 91.75 94 LEU A C 1
ATOM 744 O O . LEU A 1 94 ? -8.834 -9.136 14.458 1.00 91.75 94 LEU A O 1
ATOM 748 N N . GLY A 1 95 ? -6.633 -9.102 14.123 1.00 93.06 95 GLY A N 1
ATOM 749 C CA . GLY A 1 95 ? -6.496 -10.509 13.767 1.00 93.06 95 GLY A CA 1
ATOM 750 C C . GLY A 1 95 ? -5.032 -10.869 13.542 1.00 93.06 95 GLY A C 1
ATOM 751 O O . GLY A 1 95 ? -4.178 -9.982 13.525 1.00 93.06 95 GLY A O 1
ATOM 752 N N . TYR A 1 96 ? -4.743 -12.160 13.409 1.00 93.25 96 TYR A N 1
ATOM 753 C CA . TYR A 1 96 ? -3.425 -12.666 13.039 1.00 93.25 96 TYR A CA 1
ATOM 754 C C . TYR A 1 96 ? -3.501 -14.087 12.467 1.00 93.25 96 TYR A C 1
ATOM 756 O O . TYR A 1 96 ? -4.394 -14.871 12.803 1.00 93.25 96 TYR A O 1
ATOM 764 N N . VAL A 1 97 ? -2.485 -14.447 11.685 1.00 93.62 97 VAL A N 1
ATOM 765 C CA . VAL A 1 97 ? -2.188 -15.818 11.257 1.00 93.62 97 VAL A CA 1
ATOM 766 C C . VAL A 1 97 ? -0.754 -16.133 11.668 1.00 93.62 97 VAL A C 1
ATOM 768 O O . VAL A 1 97 ? 0.164 -15.379 11.352 1.00 93.62 97 VAL A O 1
ATOM 771 N N . LYS A 1 98 ? -0.550 -17.227 12.404 1.00 90.75 98 LYS A N 1
ATOM 772 C CA . LYS A 1 98 ? 0.785 -17.722 12.761 1.00 90.75 98 LYS A CA 1
ATOM 773 C C . LYS A 1 98 ? 1.072 -18.993 11.982 1.00 90.75 98 LYS A C 1
ATOM 775 O O . LYS A 1 98 ? 0.364 -19.986 12.142 1.00 90.75 98 LYS A O 1
ATOM 780 N N . CYS A 1 99 ? 2.139 -18.967 11.198 1.00 86.94 99 CYS A N 1
ATOM 781 C CA . CYS A 1 99 ? 2.675 -20.142 10.522 1.00 86.94 99 CYS A CA 1
ATOM 782 C C . CYS A 1 99 ? 3.935 -20.628 11.254 1.00 86.94 99 CYS A C 1
ATOM 784 O O . CYS A 1 99 ? 4.745 -19.816 11.705 1.00 86.94 99 CYS A O 1
ATOM 786 N N . PHE A 1 100 ? 4.079 -21.948 11.399 1.00 74.50 100 PHE A N 1
ATOM 787 C CA . PHE A 1 100 ? 5.280 -22.574 11.947 1.00 74.50 100 PHE A CA 1
ATOM 788 C C . PHE A 1 100 ? 6.347 -22.652 10.884 1.00 74.50 100 PHE A C 1
ATOM 790 O O . PHE A 1 100 ? 6.060 -23.094 9.770 1.00 74.50 100 PHE A O 1
ATOM 797 N N . ASP A 1 101 ? 7.586 -22.399 11.281 1.00 67.94 101 ASP A N 1
ATOM 798 C CA . ASP A 1 101 ? 8.677 -22.529 10.346 1.00 67.94 101 ASP A CA 1
ATOM 799 C C . ASP A 1 101 ? 9.983 -22.986 11.005 1.00 67.94 101 ASP A C 1
ATOM 801 O O . ASP A 1 101 ? 10.743 -22.200 11.568 1.00 67.94 101 ASP A O 1
ATOM 805 N N . LYS A 1 102 ? 10.234 -24.300 10.967 1.00 64.94 102 LYS A N 1
ATOM 806 C CA . LYS A 1 102 ? 11.504 -24.883 11.432 1.00 64.94 102 LYS A CA 1
ATOM 807 C C . LYS A 1 102 ? 12.420 -25.305 10.286 1.00 64.94 102 LYS A C 1
ATOM 809 O O . LYS A 1 102 ? 13.607 -25.443 10.537 1.00 64.94 102 LYS A O 1
ATOM 814 N N . ASN A 1 103 ? 11.890 -25.521 9.078 1.00 73.50 103 ASN A N 1
ATOM 815 C CA . ASN A 1 103 ? 12.628 -26.013 7.906 1.00 73.50 103 ASN A CA 1
ATOM 816 C C . ASN A 1 103 ? 11.899 -25.650 6.590 1.00 73.50 103 ASN A C 1
ATOM 818 O O . ASN A 1 103 ? 11.540 -26.540 5.817 1.00 73.50 103 ASN A O 1
ATOM 822 N N . GLU A 1 104 ? 11.637 -24.368 6.345 1.00 83.44 104 GLU A N 1
ATOM 823 C CA . GLU A 1 104 ? 11.076 -23.893 5.075 1.00 83.44 104 GLU A CA 1
ATOM 824 C C . GLU A 1 104 ? 11.903 -24.336 3.853 1.00 83.44 104 GLU A C 1
ATOM 826 O O . GLU A 1 104 ? 13.113 -24.099 3.768 1.00 83.44 104 GLU A O 1
ATOM 831 N N . ASN A 1 105 ? 11.244 -24.955 2.871 1.00 88.00 105 ASN A N 1
ATOM 832 C CA . ASN A 1 105 ? 11.847 -25.257 1.569 1.00 88.00 105 ASN A CA 1
ATOM 833 C C . ASN A 1 105 ? 11.696 -24.077 0.579 1.00 88.00 105 ASN A C 1
ATOM 835 O O . ASN A 1 105 ? 11.030 -23.082 0.861 1.00 88.00 105 ASN A O 1
ATOM 839 N N . PHE A 1 106 ? 12.298 -24.178 -0.615 1.00 86.69 106 PHE A N 1
ATOM 840 C CA . PHE A 1 106 ? 12.240 -23.109 -1.628 1.00 86.69 106 PHE A CA 1
ATOM 841 C C . PHE A 1 106 ? 10.805 -22.746 -2.057 1.00 86.69 106 PHE A C 1
ATOM 843 O O . PHE A 1 106 ? 10.506 -21.576 -2.302 1.00 86.69 106 PHE A O 1
ATOM 850 N N . TYR A 1 107 ? 9.903 -23.729 -2.112 1.00 90.44 107 TYR A N 1
ATOM 851 C CA . TYR A 1 107 ? 8.498 -23.499 -2.446 1.00 90.44 107 TYR A CA 1
ATOM 852 C C . TYR A 1 107 ? 7.780 -22.697 -1.351 1.00 90.44 107 TYR A C 1
ATOM 854 O O . TYR A 1 107 ? 7.107 -21.714 -1.647 1.00 90.44 107 TYR A O 1
ATOM 862 N N . GLN A 1 108 ? 7.998 -23.033 -0.080 1.00 90.94 108 GLN A N 1
ATOM 863 C CA . GLN A 1 108 ? 7.422 -22.298 1.048 1.00 90.94 108 GLN A CA 1
ATOM 864 C C . GLN A 1 108 ? 8.021 -20.889 1.187 1.00 90.94 108 GLN A C 1
ATOM 866 O O . GLN A 1 108 ? 7.271 -19.940 1.402 1.00 90.94 108 GLN A O 1
ATOM 871 N N . ARG A 1 109 ? 9.330 -20.713 0.940 1.00 89.06 109 ARG A N 1
ATOM 872 C CA . ARG A 1 109 ? 9.962 -19.382 0.861 1.00 89.06 109 ARG A CA 1
ATOM 873 C C . ARG A 1 109 ? 9.400 -18.542 -0.289 1.00 89.06 109 ARG A C 1
ATOM 875 O O . ARG A 1 109 ? 9.315 -17.321 -0.182 1.00 89.06 109 ARG A O 1
ATOM 882 N N . THR A 1 110 ? 9.003 -19.182 -1.391 1.00 90.62 110 THR A N 1
ATOM 883 C CA . THR A 1 110 ? 8.254 -18.495 -2.452 1.00 90.62 110 THR A CA 1
ATOM 884 C C . THR A 1 110 ? 6.906 -18.011 -1.922 1.00 90.62 110 THR A C 1
ATOM 886 O O . THR A 1 110 ? 6.507 -16.875 -2.174 1.00 90.62 110 THR A O 1
ATOM 889 N N . GLY A 1 111 ? 6.249 -18.854 -1.127 1.00 92.69 111 GLY A N 1
ATOM 890 C CA . GLY A 1 111 ? 5.003 -18.538 -0.445 1.00 92.69 111 GLY A CA 1
ATOM 891 C C . GLY A 1 111 ? 5.072 -17.350 0.495 1.00 92.69 111 GLY A C 1
ATOM 892 O O . GLY A 1 111 ? 4.135 -16.563 0.494 1.00 92.69 111 GLY A O 1
ATOM 893 N N . ASP A 1 112 ? 6.175 -17.154 1.218 1.00 92.75 112 ASP A N 1
ATOM 894 C CA . ASP A 1 112 ? 6.349 -15.997 2.106 1.00 92.75 112 ASP A CA 1
ATOM 895 C C . ASP A 1 112 ? 6.114 -14.666 1.389 1.00 92.75 112 ASP A C 1
ATOM 897 O O . ASP A 1 112 ? 5.414 -13.792 1.904 1.00 92.75 112 ASP A O 1
ATOM 901 N N . PHE A 1 113 ? 6.651 -14.521 0.172 1.00 92.81 113 PHE A N 1
ATOM 902 C CA . PHE A 1 113 ? 6.436 -13.316 -0.623 1.00 92.81 113 PHE A CA 1
ATOM 903 C C . PHE A 1 113 ? 4.943 -13.071 -0.854 1.00 92.81 113 PHE A C 1
ATOM 905 O O . PHE A 1 113 ? 4.435 -11.979 -0.597 1.00 92.81 113 PHE A O 1
ATOM 912 N N . PHE A 1 114 ? 4.240 -14.106 -1.321 1.00 94.69 114 PHE A N 1
ATOM 913 C CA . PHE A 1 114 ? 2.830 -14.012 -1.670 1.00 94.69 114 PHE A CA 1
ATOM 914 C C . PHE A 1 114 ? 1.939 -13.840 -0.448 1.00 94.69 114 PHE A C 1
ATOM 916 O O . PHE A 1 114 ? 1.049 -13.002 -0.499 1.00 94.69 114 PHE A O 1
ATOM 923 N N . ILE A 1 115 ? 2.199 -14.556 0.648 1.00 94.56 115 ILE A N 1
ATOM 924 C CA . ILE A 1 115 ? 1.495 -14.388 1.925 1.00 94.56 115 ILE A CA 1
ATOM 925 C C . ILE A 1 115 ? 1.603 -12.927 2.359 1.00 94.56 115 ILE A C 1
ATOM 927 O O . ILE A 1 115 ? 0.588 -12.252 2.487 1.00 94.56 115 ILE A O 1
ATOM 931 N N . GLY A 1 116 ? 2.823 -12.396 2.474 1.00 92.75 116 GLY A N 1
ATOM 932 C CA . GLY A 1 116 ? 3.027 -11.029 2.949 1.00 92.75 116 GLY A CA 1
ATOM 933 C C . GLY A 1 116 ? 2.390 -9.960 2.060 1.00 92.75 116 GLY A C 1
ATOM 934 O O . GLY A 1 116 ? 1.853 -8.977 2.564 1.00 92.75 116 GLY A O 1
ATOM 935 N N . ILE A 1 117 ? 2.426 -10.135 0.737 1.00 92.94 117 ILE A N 1
ATOM 936 C CA . ILE A 1 117 ? 1.984 -9.095 -0.198 1.00 92.94 117 ILE A CA 1
ATOM 937 C C . ILE A 1 117 ? 0.504 -9.170 -0.577 1.00 92.94 117 ILE A C 1
ATOM 939 O O . ILE A 1 117 ? -0.040 -8.202 -1.112 1.00 92.94 117 ILE A O 1
ATOM 943 N N . MET A 1 118 ? -0.159 -10.303 -0.333 1.00 94.44 118 MET A N 1
ATOM 944 C CA . MET A 1 118 ? -1.519 -10.532 -0.818 1.00 94.44 118 MET A CA 1
ATOM 945 C C . MET A 1 118 ? -2.509 -9.471 -0.322 1.00 94.44 118 MET A C 1
ATOM 947 O O . MET A 1 118 ? -3.171 -8.871 -1.173 1.00 94.44 118 MET A O 1
ATOM 951 N N . PRO A 1 119 ? -2.601 -9.154 0.986 1.00 94.69 119 PRO A N 1
ATOM 952 C CA . PRO A 1 119 ? -3.558 -8.148 1.445 1.00 94.69 119 PRO A CA 1
ATOM 953 C C . PRO A 1 119 ? -3.324 -6.776 0.810 1.00 94.69 119 PRO A C 1
ATOM 955 O O . PRO A 1 119 ? -4.271 -6.118 0.386 1.00 94.69 119 PRO A O 1
ATOM 958 N N . PHE A 1 120 ? -2.057 -6.390 0.641 1.00 92.50 120 PHE A N 1
ATOM 959 C CA . PHE A 1 120 ? -1.675 -5.138 -0.004 1.00 92.50 120 PHE A CA 1
ATOM 960 C C . PHE A 1 120 ? -2.165 -5.048 -1.455 1.00 92.50 120 PHE A C 1
ATOM 962 O O . PHE A 1 120 ? -2.806 -4.065 -1.835 1.00 92.50 120 PHE A O 1
ATOM 969 N N . LEU A 1 121 ? -1.904 -6.084 -2.263 1.00 92.38 121 LEU A N 1
ATOM 970 C CA . LEU A 1 121 ? -2.328 -6.119 -3.668 1.00 92.38 121 LEU A CA 1
ATOM 971 C C . LEU A 1 121 ? -3.851 -6.096 -3.798 1.00 92.38 121 LEU A C 1
ATOM 973 O O . LEU A 1 121 ? -4.382 -5.379 -4.647 1.00 92.38 121 LEU A O 1
ATOM 977 N N . TRP A 1 122 ? -4.560 -6.831 -2.938 1.00 94.88 122 TRP A N 1
ATOM 978 C CA . TRP A 1 122 ? -6.022 -6.805 -2.911 1.00 94.88 122 TRP A CA 1
ATOM 979 C C . TRP A 1 122 ? -6.576 -5.454 -2.461 1.00 94.88 122 TRP A C 1
ATOM 981 O O . TRP A 1 122 ? -7.578 -5.007 -3.015 1.00 94.88 122 TRP A O 1
ATOM 991 N N . GLY A 1 123 ? -5.914 -4.768 -1.527 1.00 94.00 123 GLY A N 1
ATOM 992 C CA . GLY A 1 123 ? -6.256 -3.402 -1.137 1.00 94.00 123 GLY A CA 1
ATOM 993 C C . GLY A 1 123 ? -6.151 -2.420 -2.305 1.00 94.00 123 GLY A C 1
ATOM 994 O O . GLY A 1 123 ? -7.111 -1.706 -2.596 1.00 94.00 123 GLY A O 1
ATOM 995 N N . ILE A 1 124 ? -5.026 -2.429 -3.029 1.00 93.38 124 ILE A N 1
ATOM 996 C CA . ILE A 1 124 ? -4.831 -1.583 -4.220 1.00 93.38 124 ILE A CA 1
ATOM 997 C C . ILE A 1 124 ? -5.863 -1.919 -5.300 1.00 93.38 124 ILE A C 1
ATOM 999 O O . ILE A 1 124 ? -6.470 -1.017 -5.879 1.00 93.38 124 ILE A O 1
ATOM 1003 N N . LEU A 1 125 ? -6.101 -3.208 -5.555 1.00 94.75 125 LEU A N 1
ATOM 1004 C CA . LEU A 1 125 ? -7.090 -3.652 -6.533 1.00 94.75 125 LEU A CA 1
ATOM 1005 C C . LEU A 1 1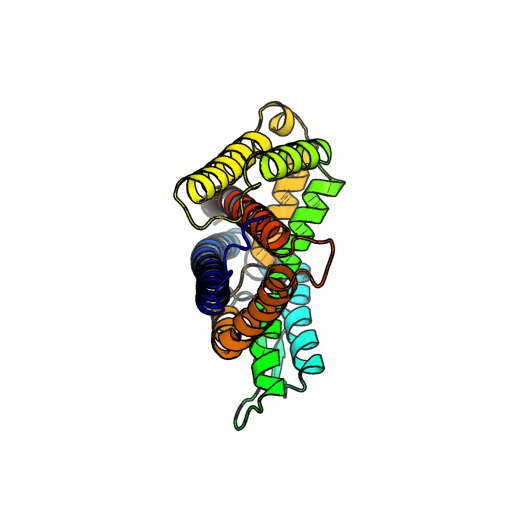25 ? -8.505 -3.192 -6.154 1.00 94.75 125 LEU A C 1
ATOM 1007 O O . LEU A 1 125 ? -9.243 -2.711 -7.013 1.00 94.75 125 LEU A O 1
ATOM 1011 N N . ALA A 1 126 ? -8.880 -3.293 -4.879 1.00 95.38 126 ALA A N 1
ATOM 1012 C CA . ALA A 1 126 ? -10.175 -2.837 -4.389 1.00 95.38 126 ALA A CA 1
ATOM 1013 C C . ALA A 1 126 ? -10.332 -1.314 -4.520 1.00 95.38 126 ALA A C 1
ATOM 1015 O O . ALA A 1 126 ? -11.390 -0.852 -4.946 1.00 95.38 126 ALA A O 1
ATOM 1016 N N . ILE A 1 127 ? -9.279 -0.534 -4.243 1.00 95.44 127 ILE A N 1
ATOM 1017 C CA . ILE A 1 127 ? -9.263 0.918 -4.483 1.00 95.44 127 ILE A CA 1
ATOM 1018 C C . ILE A 1 127 ? -9.437 1.211 -5.975 1.00 95.44 127 ILE A C 1
ATOM 1020 O O . ILE A 1 127 ? -10.307 2.000 -6.339 1.00 95.44 127 ILE A O 1
ATOM 1024 N N . PHE A 1 128 ? -8.681 0.543 -6.849 1.00 95.19 128 PHE A N 1
ATOM 1025 C CA . PHE A 1 128 ? -8.791 0.710 -8.300 1.00 95.19 128 PHE A CA 1
ATOM 1026 C C . PHE A 1 128 ? -10.208 0.409 -8.811 1.00 95.19 128 PHE A C 1
ATOM 1028 O O . PHE A 1 128 ? -10.776 1.192 -9.577 1.00 95.19 128 PHE A O 1
ATOM 1035 N N . ILE A 1 129 ? -10.808 -0.698 -8.361 1.00 96.06 129 ILE A N 1
ATOM 1036 C CA . ILE A 1 129 ? -12.199 -1.055 -8.676 1.00 96.06 129 ILE A CA 1
ATOM 1037 C C . ILE A 1 129 ? -13.158 0.006 -8.128 1.00 96.06 129 ILE A C 1
ATOM 1039 O O . ILE A 1 129 ? -14.075 0.416 -8.837 1.00 96.06 129 ILE A O 1
ATOM 1043 N N . GLY A 1 130 ? -12.927 0.496 -6.910 1.00 95.38 130 GLY A N 1
ATOM 1044 C CA . GLY A 1 130 ? -13.699 1.579 -6.309 1.00 95.38 130 GLY A CA 1
ATOM 1045 C C . GLY A 1 130 ? -13.693 2.841 -7.171 1.00 95.38 130 GLY A C 1
ATOM 1046 O O . GLY A 1 130 ? -14.761 3.373 -7.464 1.00 95.38 130 GLY A O 1
ATOM 1047 N N . VAL A 1 131 ? -12.526 3.280 -7.658 1.00 94.88 131 VAL A N 1
ATOM 1048 C CA . VAL A 1 131 ? -12.432 4.444 -8.557 1.00 94.88 131 VAL A CA 1
ATOM 1049 C C . VAL A 1 131 ? -13.168 4.150 -9.864 1.00 94.88 131 VAL A C 1
ATOM 1051 O O . VAL A 1 131 ? -13.962 4.969 -10.320 1.00 94.88 131 VAL A O 1
ATOM 1054 N N . LYS A 1 132 ? -12.970 2.959 -10.442 1.00 95.94 132 LYS A N 1
ATOM 1055 C CA . LYS A 1 132 ? -13.622 2.543 -11.693 1.00 95.94 132 LYS A CA 1
ATOM 1056 C C . LYS A 1 132 ? -15.148 2.562 -11.606 1.00 95.94 132 LYS A C 1
ATOM 1058 O O . LYS A 1 132 ? -15.796 2.908 -12.587 1.00 95.94 132 LYS A O 1
ATOM 1063 N N . VAL A 1 133 ? -15.713 2.143 -10.477 1.00 96.50 133 VAL A N 1
ATOM 1064 C CA . VAL A 1 133 ? -17.165 1.993 -10.308 1.00 96.50 133 VAL A CA 1
ATOM 1065 C C . VAL A 1 133 ? -17.813 3.283 -9.808 1.00 96.50 133 VAL A C 1
ATOM 1067 O O . VAL A 1 133 ? -18.872 3.652 -10.303 1.00 96.50 133 VAL A O 1
ATOM 1070 N N . ILE A 1 134 ? -17.195 3.975 -8.847 1.00 95.50 134 ILE A N 1
ATOM 1071 C CA . ILE A 1 134 ? -17.813 5.105 -8.136 1.00 95.50 134 ILE A CA 1
ATOM 1072 C C . ILE A 1 134 ? -17.519 6.444 -8.830 1.00 95.50 134 ILE A C 1
ATOM 1074 O O . ILE A 1 134 ? -18.392 7.306 -8.903 1.00 95.50 134 ILE A O 1
ATOM 1078 N N . ILE A 1 135 ? -16.306 6.617 -9.367 1.00 95.12 135 ILE A N 1
ATOM 1079 C CA . ILE A 1 135 ? -15.845 7.852 -10.025 1.00 95.12 135 ILE A CA 1
ATOM 1080 C C . ILE A 1 135 ? -15.132 7.550 -11.366 1.00 95.12 135 ILE A C 1
ATOM 1082 O O . ILE A 1 135 ? -13.969 7.913 -11.568 1.00 95.12 135 ILE A O 1
ATOM 1086 N N . PRO A 1 136 ? -15.816 6.893 -12.330 1.00 94.88 136 PRO A N 1
ATOM 1087 C CA . PRO A 1 136 ? -15.204 6.410 -13.574 1.00 94.88 136 PRO A CA 1
ATOM 1088 C C . PRO A 1 136 ? -14.543 7.507 -14.421 1.00 94.88 136 PRO A C 1
ATOM 1090 O O . PRO A 1 136 ? -13.529 7.247 -15.069 1.00 94.88 136 PRO A O 1
ATOM 1093 N N . GLY A 1 137 ? -15.089 8.729 -14.416 1.00 94.19 137 GLY A N 1
ATOM 1094 C CA . GLY A 1 137 ? -14.507 9.866 -15.140 1.00 94.19 137 GLY A CA 1
ATOM 1095 C C . GLY A 1 137 ? -13.118 10.239 -14.614 1.00 94.19 137 GLY A C 1
ATOM 1096 O O . GLY A 1 137 ? -12.188 10.438 -15.396 1.00 94.19 137 GLY A O 1
ATOM 1097 N N . THR A 1 138 ? -12.941 10.224 -13.291 1.00 94.44 138 THR A N 1
ATOM 1098 C CA . THR A 1 138 ? -11.644 10.446 -12.642 1.00 94.44 138 THR A CA 1
ATOM 1099 C C . THR A 1 138 ? -10.638 9.376 -13.056 1.00 94.44 138 THR A C 1
ATOM 1101 O O . THR A 1 138 ? -9.504 9.711 -13.393 1.00 94.44 138 THR A O 1
ATOM 1104 N N . LEU A 1 139 ? -11.047 8.099 -13.122 1.00 95.12 139 LEU A N 1
ATOM 1105 C CA . LEU A 1 139 ? -10.160 7.022 -13.574 1.00 95.12 139 LEU A CA 1
ATOM 1106 C C . LEU A 1 139 ? -9.667 7.242 -15.008 1.00 95.12 139 LEU A C 1
ATOM 1108 O O . LEU A 1 139 ? -8.488 7.038 -15.284 1.00 95.12 139 LEU A O 1
ATOM 1112 N N . GLN A 1 140 ? -10.546 7.652 -15.925 1.00 95.19 140 GLN A N 1
ATOM 1113 C CA . GLN A 1 140 ? -10.160 7.905 -17.317 1.00 95.19 140 GLN A CA 1
ATOM 1114 C C . GLN A 1 140 ? -9.112 9.020 -17.416 1.00 95.19 140 GLN A C 1
ATOM 1116 O O . GLN A 1 140 ? -8.121 8.870 -18.134 1.00 95.19 140 GLN A O 1
ATOM 1121 N N . ASN A 1 141 ? -9.292 10.098 -16.651 1.00 95.50 141 ASN A N 1
ATOM 1122 C CA . ASN A 1 141 ? -8.337 11.203 -16.596 1.00 95.50 141 ASN A CA 1
ATOM 1123 C C . ASN A 1 141 ? -6.995 10.762 -15.992 1.00 95.50 141 ASN A C 1
ATOM 1125 O O . ASN A 1 141 ? -5.946 11.045 -16.569 1.00 95.50 141 ASN A O 1
ATOM 1129 N N . ILE A 1 142 ? -7.026 9.994 -14.898 1.00 95.44 142 ILE A N 1
ATOM 1130 C CA . ILE A 1 142 ? -5.832 9.404 -14.276 1.00 95.44 142 ILE A CA 1
ATOM 1131 C C . ILE A 1 142 ? -5.070 8.533 -15.280 1.00 95.44 142 ILE A C 1
ATOM 1133 O O . ILE A 1 142 ? -3.870 8.716 -15.477 1.00 95.44 142 ILE A O 1
ATOM 1137 N N . LEU A 1 143 ? -5.759 7.612 -15.960 1.00 95.81 143 LEU A N 1
ATOM 1138 C CA . LEU A 1 143 ? -5.125 6.741 -16.945 1.00 95.81 143 LEU A CA 1
ATOM 1139 C C . LEU A 1 143 ? -4.499 7.566 -18.071 1.00 95.81 143 LEU A C 1
ATOM 1141 O O . LEU A 1 143 ? -3.355 7.309 -18.434 1.00 95.81 143 LEU A O 1
ATOM 1145 N N . LYS A 1 144 ? -5.193 8.590 -18.582 1.00 95.81 144 LYS A N 1
ATOM 1146 C CA . LYS A 1 144 ? -4.656 9.489 -19.612 1.00 95.81 144 LYS A CA 1
ATOM 1147 C C . LYS A 1 144 ? -3.347 10.150 -19.166 1.00 95.81 144 LYS A C 1
ATOM 1149 O O . LYS A 1 144 ? -2.382 10.113 -19.925 1.00 95.81 144 LYS A O 1
ATOM 1154 N N . VAL A 1 145 ? -3.291 10.678 -17.942 1.00 94.56 145 VAL A N 1
ATOM 1155 C CA . VAL A 1 145 ? -2.071 11.265 -17.357 1.00 94.56 145 VAL A CA 1
ATOM 1156 C C . VAL A 1 145 ? -0.936 10.239 -17.303 1.00 94.56 145 VAL A C 1
ATOM 1158 O O . VAL A 1 145 ? 0.186 10.540 -17.709 1.00 94.56 145 VAL A O 1
ATOM 1161 N N . VAL A 1 146 ? -1.212 9.010 -16.857 1.00 94.62 146 VAL A N 1
ATOM 1162 C CA . VAL A 1 146 ? -0.199 7.944 -16.786 1.00 94.62 146 VAL A CA 1
ATOM 1163 C C . VAL A 1 146 ? 0.301 7.552 -18.177 1.00 94.62 146 VAL A C 1
ATOM 1165 O O . VAL A 1 146 ? 1.508 7.497 -18.392 1.00 94.62 146 VAL A O 1
ATOM 1168 N N . TYR A 1 147 ? -0.590 7.338 -19.147 1.00 93.25 147 TYR A N 1
ATOM 1169 C CA . TYR A 1 147 ? -0.199 6.989 -20.518 1.00 93.25 147 TYR A CA 1
ATOM 1170 C C . TYR A 1 147 ? 0.619 8.091 -21.206 1.00 93.25 147 TYR A C 1
ATOM 1172 O O . TYR A 1 147 ? 1.482 7.772 -22.021 1.00 93.25 147 TYR A O 1
ATOM 1180 N N . GLN A 1 148 ? 0.361 9.362 -20.884 1.00 91.75 148 GLN A N 1
ATOM 1181 C CA . GLN A 1 148 ? 1.083 10.506 -21.447 1.00 91.75 148 GLN A CA 1
ATOM 1182 C C . GLN A 1 148 ? 2.467 10.699 -20.816 1.00 91.75 148 GLN A C 1
ATOM 1184 O O . GLN A 1 148 ? 3.445 10.878 -21.537 1.00 91.75 148 GLN A O 1
ATOM 1189 N N . ASN A 1 149 ? 2.554 10.644 -19.486 1.00 90.94 149 ASN A N 1
ATOM 1190 C CA . ASN A 1 149 ? 3.754 11.049 -18.747 1.00 90.94 149 ASN A CA 1
ATOM 1191 C C . ASN A 1 149 ? 4.691 9.871 -18.409 1.00 90.94 149 ASN A C 1
ATOM 1193 O O . ASN A 1 149 ? 5.903 10.057 -18.331 1.00 90.94 149 ASN A O 1
ATOM 1197 N N . ALA A 1 150 ? 4.167 8.647 -18.283 1.00 90.25 150 ALA A N 1
ATOM 1198 C CA . ALA A 1 150 ? 4.938 7.424 -18.049 1.00 90.25 150 ALA A CA 1
ATOM 1199 C C . ALA A 1 150 ? 5.014 6.579 -19.333 1.00 90.25 150 ALA A C 1
ATOM 1201 O O . ALA A 1 150 ? 4.464 5.476 -19.432 1.00 90.25 150 ALA A O 1
ATOM 1202 N N . ASN A 1 151 ? 5.670 7.150 -20.350 1.00 88.81 151 ASN A N 1
ATOM 1203 C CA . ASN A 1 151 ? 5.798 6.562 -21.687 1.00 88.81 151 ASN A CA 1
ATOM 1204 C C . ASN A 1 151 ? 7.247 6.258 -22.119 1.00 88.81 151 ASN A C 1
ATOM 1206 O O . ASN A 1 151 ? 7.494 6.001 -23.294 1.00 88.81 151 ASN A O 1
ATOM 1210 N N . SER A 1 152 ? 8.206 6.302 -21.192 1.00 86.25 152 SER A N 1
ATOM 1211 C CA . SER A 1 152 ? 9.616 6.002 -21.462 1.00 86.25 152 SER A CA 1
ATOM 1212 C C . SER A 1 152 ? 10.097 4.820 -20.628 1.00 86.25 152 SER A C 1
ATOM 1214 O O . SER A 1 152 ? 9.643 4.623 -19.503 1.00 86.25 152 SER A O 1
ATOM 1216 N N . ILE A 1 153 ? 11.024 4.047 -21.193 1.00 83.31 153 ILE A N 1
ATOM 1217 C CA . ILE A 1 153 ? 11.694 2.913 -20.542 1.00 83.31 153 ILE A CA 1
ATOM 1218 C C . ILE A 1 153 ? 13.175 3.193 -20.238 1.00 83.31 153 ILE A C 1
ATOM 1220 O O . ILE A 1 153 ? 13.870 2.313 -19.735 1.00 83.31 153 ILE A O 1
ATOM 1224 N N . THR A 1 154 ? 13.676 4.387 -20.571 1.00 84.31 154 THR A N 1
ATOM 1225 C CA . THR A 1 154 ? 15.072 4.776 -20.331 1.00 84.31 154 THR A CA 1
ATOM 1226 C C . THR A 1 154 ? 15.318 5.052 -18.849 1.00 84.31 154 THR A C 1
ATOM 1228 O O . THR A 1 154 ? 14.472 5.621 -18.162 1.00 84.31 154 THR A O 1
ATOM 1231 N N . LEU A 1 155 ? 16.494 4.678 -18.343 1.00 79.81 155 LEU A N 1
ATOM 1232 C CA . LEU A 1 155 ? 16.917 4.960 -16.967 1.00 79.81 155 LEU A CA 1
ATOM 1233 C C . LEU A 1 155 ? 17.612 6.330 -16.892 1.00 79.81 155 LEU A C 1
ATOM 1235 O O . LEU A 1 155 ? 18.814 6.415 -16.655 1.00 79.81 155 LEU A O 1
ATOM 1239 N N . ASP A 1 156 ? 16.858 7.402 -17.142 1.00 84.56 156 ASP A N 1
ATOM 1240 C CA . ASP A 1 156 ? 17.353 8.782 -17.123 1.00 84.56 156 ASP A CA 1
ATOM 1241 C C . ASP A 1 156 ? 16.478 9.720 -16.265 1.00 84.56 156 ASP A C 1
ATOM 1243 O O . ASP A 1 156 ? 15.406 9.357 -15.768 1.00 84.56 156 ASP A O 1
ATOM 1247 N N . PHE A 1 157 ? 16.948 10.959 -16.085 1.00 86.50 157 PHE A N 1
ATOM 1248 C CA . PHE A 1 157 ? 16.210 11.997 -15.358 1.00 86.50 157 PHE A CA 1
ATOM 1249 C C . PHE A 1 157 ? 14.890 12.391 -16.036 1.00 86.50 157 PHE A C 1
ATOM 1251 O O . PHE A 1 157 ? 13.983 12.869 -15.357 1.00 86.50 157 PHE A O 1
ATOM 1258 N N . GLY A 1 158 ? 14.759 12.197 -17.350 1.00 87.69 158 GLY A N 1
ATOM 1259 C CA . GLY A 1 158 ? 13.526 12.456 -18.088 1.00 87.69 158 GLY A CA 1
ATOM 1260 C C . GLY A 1 158 ? 12.419 11.487 -17.680 1.00 87.69 158 GLY A C 1
ATOM 1261 O O . GLY A 1 158 ? 11.328 11.927 -17.324 1.00 87.69 158 GLY A O 1
ATOM 1262 N N . THR A 1 159 ? 12.717 10.188 -17.637 1.00 86.00 159 THR A N 1
ATOM 1263 C CA . THR A 1 159 ? 11.790 9.151 -17.158 1.00 86.00 159 THR A CA 1
ATOM 1264 C C . THR A 1 159 ? 11.428 9.358 -15.691 1.00 86.00 159 THR A C 1
ATOM 1266 O O . THR A 1 159 ? 10.250 9.280 -15.339 1.00 86.00 159 THR A O 1
ATOM 1269 N N . LEU A 1 160 ? 12.402 9.694 -14.835 1.00 87.88 160 LEU A N 1
ATOM 1270 C CA . LEU A 1 160 ? 12.134 10.005 -13.427 1.00 87.88 160 LEU A CA 1
ATOM 1271 C C . LEU A 1 160 ? 11.191 11.212 -13.278 1.00 87.88 160 LEU A C 1
ATOM 1273 O O . LEU A 1 160 ? 10.209 11.138 -12.541 1.00 87.88 160 LEU A O 1
ATOM 1277 N N . ASN A 1 161 ? 11.442 12.298 -14.014 1.00 90.69 161 ASN A N 1
ATOM 1278 C CA . ASN A 1 161 ? 10.559 13.466 -14.032 1.00 90.69 161 ASN A CA 1
ATOM 1279 C C . ASN A 1 161 ? 9.171 13.126 -14.586 1.00 90.69 161 ASN A C 1
ATOM 1281 O O . ASN A 1 161 ? 8.177 13.629 -14.071 1.00 90.69 161 ASN A O 1
ATOM 1285 N N . GLY A 1 162 ? 9.086 12.250 -15.590 1.00 91.31 162 GLY A N 1
ATOM 1286 C CA . GLY A 1 162 ? 7.824 11.724 -16.109 1.00 91.31 162 GLY A CA 1
ATOM 1287 C C . GLY A 1 162 ? 7.006 11.025 -15.024 1.00 91.31 162 GLY A C 1
ATOM 1288 O O . GLY A 1 162 ? 5.845 11.367 -14.825 1.00 91.31 162 GLY A O 1
ATOM 1289 N N . ILE A 1 163 ? 7.633 10.130 -14.252 1.00 91.31 163 ILE A N 1
ATOM 1290 C CA . ILE A 1 163 ? 7.012 9.429 -13.114 1.00 91.31 163 ILE A CA 1
ATOM 1291 C C . ILE A 1 163 ? 6.544 10.413 -12.034 1.00 91.31 163 ILE A C 1
ATOM 1293 O O . ILE A 1 163 ? 5.412 10.310 -11.556 1.00 91.31 163 ILE A O 1
ATOM 1297 N N . ILE A 1 164 ? 7.385 11.378 -11.649 1.00 93.06 164 ILE A N 1
ATOM 1298 C CA . ILE A 1 164 ? 7.038 12.386 -10.634 1.00 93.06 164 ILE A CA 1
ATOM 1299 C C . ILE A 1 164 ? 5.857 13.241 -11.112 1.00 93.06 164 ILE A C 1
ATOM 1301 O O . ILE A 1 164 ? 4.879 13.415 -10.385 1.00 93.06 164 ILE A O 1
ATOM 1305 N N . ASN A 1 165 ? 5.909 13.724 -12.355 1.00 94.81 165 ASN A N 1
ATOM 1306 C CA . ASN A 1 165 ? 4.843 14.525 -12.948 1.00 94.81 165 ASN A CA 1
ATOM 1307 C C . ASN A 1 165 ? 3.548 13.724 -13.105 1.00 94.81 165 ASN A C 1
ATOM 1309 O O . ASN A 1 165 ? 2.477 14.265 -12.844 1.00 94.81 165 ASN A O 1
ATOM 1313 N N . SER A 1 166 ? 3.618 12.440 -13.480 1.00 95.00 166 SER A N 1
ATOM 1314 C CA . SER A 1 166 ? 2.452 11.551 -13.495 1.00 95.00 166 SER A CA 1
ATOM 1315 C C . SER A 1 166 ? 1.762 11.522 -12.138 1.00 95.00 166 SER A C 1
ATOM 1317 O O . SER A 1 166 ? 0.570 11.798 -12.084 1.00 95.00 166 SER A O 1
ATOM 1319 N N . ASN A 1 167 ? 2.490 11.215 -11.060 1.00 93.94 167 ASN A N 1
ATOM 1320 C CA . ASN A 1 167 ? 1.909 11.083 -9.719 1.00 93.94 167 ASN A CA 1
ATOM 1321 C C . ASN A 1 167 ? 1.344 12.414 -9.208 1.00 93.94 167 ASN A C 1
ATOM 1323 O O . ASN A 1 167 ? 0.202 12.464 -8.752 1.00 93.94 167 ASN A O 1
ATOM 1327 N N . LYS A 1 168 ? 2.077 13.518 -9.405 1.00 95.94 168 LYS A N 1
ATOM 1328 C CA . LYS A 1 168 ? 1.591 14.863 -9.072 1.00 95.94 168 LYS A CA 1
ATOM 1329 C C . LYS A 1 168 ? 0.282 15.191 -9.797 1.00 95.94 168 LYS A C 1
ATOM 1331 O O . LYS A 1 168 ? -0.704 15.540 -9.152 1.00 95.94 168 LYS A O 1
ATOM 1336 N N . CYS A 1 169 ? 0.247 15.042 -11.121 1.00 95.44 169 CYS A N 1
ATOM 1337 C CA . CYS A 1 169 ? -0.962 15.296 -11.902 1.00 95.44 169 CYS A CA 1
ATOM 1338 C C . CYS A 1 169 ? -2.089 14.316 -11.552 1.00 95.44 169 CYS A C 1
ATOM 1340 O O . CYS A 1 169 ? -3.260 14.668 -11.669 1.00 95.44 169 CYS A O 1
ATOM 1342 N N . MET A 1 170 ? -1.768 13.097 -11.111 1.00 95.56 170 MET A N 1
ATOM 1343 C CA . MET A 1 170 ? -2.755 12.125 -10.649 1.00 95.56 170 MET A CA 1
ATOM 1344 C C . MET A 1 170 ? -3.438 12.587 -9.360 1.00 95.56 170 MET A C 1
ATOM 1346 O O . MET A 1 170 ? -4.663 12.526 -9.280 1.00 95.56 170 MET A O 1
ATOM 1350 N N . LEU A 1 171 ? -2.673 13.107 -8.394 1.00 95.06 171 LEU A N 1
ATOM 1351 C CA . LEU A 1 171 ? -3.212 13.716 -7.174 1.00 95.06 171 LEU A CA 1
ATOM 1352 C C . LEU A 1 171 ? -4.087 14.935 -7.487 1.00 95.06 171 LEU A C 1
ATOM 1354 O O . LEU A 1 171 ? -5.202 15.026 -6.977 1.00 95.06 171 LEU A O 1
ATOM 1358 N N . GLU A 1 172 ? -3.622 15.831 -8.361 1.00 95.12 172 GLU A N 1
ATOM 1359 C CA . GLU A 1 172 ? -4.394 16.999 -8.814 1.00 95.12 172 GLU A CA 1
ATOM 1360 C C . GLU A 1 172 ? -5.697 16.576 -9.507 1.00 95.12 172 GLU A C 1
ATOM 1362 O O . GLU A 1 172 ? -6.766 17.089 -9.195 1.00 95.12 172 GLU A O 1
ATOM 1367 N N . THR A 1 173 ? -5.625 15.577 -10.390 1.00 94.94 173 THR A N 1
ATOM 1368 C CA . THR A 1 173 ? -6.795 15.024 -11.088 1.00 94.94 173 THR A CA 1
ATOM 1369 C C . THR A 1 173 ? -7.775 14.382 -10.117 1.00 94.94 173 THR A C 1
ATOM 1371 O O . THR A 1 173 ? -8.984 14.468 -10.322 1.00 94.94 173 THR A O 1
ATOM 1374 N N . PHE A 1 174 ? -7.278 13.708 -9.079 1.00 94.81 174 PHE A N 1
ATOM 1375 C CA . PHE A 1 174 ? -8.112 13.030 -8.098 1.00 94.81 174 PHE A CA 1
ATOM 1376 C C . PHE A 1 174 ? -8.858 14.030 -7.203 1.00 94.81 174 PHE A C 1
ATOM 1378 O O . PHE A 1 174 ? -10.064 13.886 -7.010 1.00 94.81 174 PHE A O 1
ATOM 1385 N N . PHE A 1 175 ? -8.179 15.078 -6.730 1.00 93.94 175 PHE A N 1
ATOM 1386 C CA . PHE A 1 175 ? -8.753 16.129 -5.878 1.00 93.94 175 PHE A CA 1
ATOM 1387 C C . PHE A 1 175 ? -9.270 17.354 -6.651 1.00 93.94 175 PHE A C 1
ATOM 1389 O O . PHE A 1 175 ? -9.425 18.430 -6.073 1.00 93.94 175 PHE A O 1
ATOM 1396 N N . ASP A 1 176 ? -9.561 17.202 -7.943 1.00 94.94 176 ASP A N 1
ATOM 1397 C CA . ASP A 1 176 ? -10.135 18.273 -8.753 1.00 94.94 176 ASP A CA 1
ATOM 1398 C C . ASP A 1 176 ? -11.489 18.751 -8.194 1.00 94.94 176 ASP A C 1
ATOM 1400 O O . ASP A 1 176 ? -12.285 17.968 -7.666 1.00 94.94 176 ASP A O 1
ATOM 1404 N N . VAL A 1 177 ? -11.778 20.046 -8.352 1.00 92.38 177 VAL A N 1
ATOM 1405 C CA . VAL A 1 177 ? -13.011 20.677 -7.849 1.00 92.38 177 VAL A CA 1
ATOM 1406 C C . VAL A 1 177 ? -14.263 19.980 -8.390 1.00 92.38 177 VAL A C 1
ATOM 1408 O O . VAL A 1 177 ? -15.241 19.826 -7.657 1.00 92.38 177 VAL A O 1
ATOM 1411 N N . SER A 1 178 ? -14.235 19.502 -9.639 1.00 91.56 178 SER A N 1
ATOM 1412 C CA . SER A 1 178 ? -15.353 18.759 -10.231 1.00 91.56 178 SER A CA 1
ATOM 1413 C C . SER A 1 178 ? -15.615 17.421 -9.531 1.00 91.56 178 SER A C 1
ATOM 1415 O O . SER A 1 178 ? -16.774 17.033 -9.374 1.00 91.56 178 SER A O 1
ATOM 1417 N N . ASN A 1 179 ? -14.569 16.747 -9.040 1.00 92.19 179 ASN A N 1
ATOM 1418 C CA . ASN A 1 179 ? -14.717 15.526 -8.251 1.00 92.19 179 ASN A CA 1
ATOM 1419 C C . ASN A 1 179 ? -15.232 15.845 -6.848 1.00 92.19 179 ASN A C 1
ATOM 1421 O O . ASN A 1 179 ? -16.136 15.170 -6.371 1.00 92.19 179 ASN A O 1
ATOM 1425 N N . VAL A 1 180 ? -14.710 16.889 -6.196 1.00 90.12 180 VAL A N 1
ATOM 1426 C CA . VAL A 1 180 ? -15.144 17.284 -4.843 1.00 90.12 180 VAL A CA 1
ATOM 1427 C C . VAL A 1 180 ? -16.610 17.729 -4.824 1.00 90.12 180 VAL A C 1
ATOM 1429 O O . VAL A 1 180 ? -17.315 17.490 -3.847 1.00 90.12 180 VAL A O 1
ATOM 1432 N N . ALA A 1 181 ? -17.103 18.322 -5.913 1.00 92.50 181 ALA A N 1
ATOM 1433 C CA . ALA A 1 181 ? -18.515 18.663 -6.068 1.00 92.50 181 ALA A CA 1
ATOM 1434 C C . ALA A 1 181 ? -19.428 17.435 -6.276 1.00 92.50 181 ALA A C 1
ATOM 1436 O O . ALA A 1 181 ? -20.646 17.552 -6.141 1.00 92.50 181 ALA A O 1
ATOM 1437 N N . ASN A 1 182 ? -18.873 16.261 -6.598 1.00 93.25 182 ASN A N 1
ATOM 1438 C CA . ASN A 1 182 ? -19.631 15.034 -6.822 1.00 93.25 182 ASN A CA 1
ATOM 1439 C C . ASN A 1 182 ? -19.860 14.275 -5.497 1.00 93.25 182 ASN A C 1
ATOM 1441 O O . ASN A 1 182 ? -18.900 13.784 -4.904 1.00 93.25 182 ASN A O 1
ATOM 1445 N N . PRO A 1 183 ? -21.111 14.054 -5.048 1.00 92.62 183 PRO A N 1
ATOM 1446 C CA . PRO A 1 183 ? -21.395 13.303 -3.821 1.00 92.62 183 PRO A CA 1
ATOM 1447 C C . PRO A 1 183 ? -20.805 11.884 -3.795 1.00 92.62 183 PRO A C 1
ATOM 1449 O O . PRO A 1 183 ? -20.410 11.393 -2.735 1.00 92.62 183 PRO A O 1
ATOM 1452 N N . HIS A 1 184 ? -20.694 11.226 -4.955 1.00 93.56 184 HIS A N 1
ATOM 1453 C CA . HIS A 1 184 ? -20.089 9.897 -5.063 1.00 93.56 184 HIS A CA 1
ATOM 1454 C C . HIS A 1 184 ? -18.608 9.892 -4.668 1.00 93.56 184 HIS A C 1
ATOM 1456 O O . HIS A 1 184 ? -18.113 8.875 -4.183 1.00 93.56 184 HIS A O 1
ATOM 1462 N N . PHE A 1 185 ? -17.912 11.025 -4.794 1.00 94.69 185 PHE A N 1
ATOM 1463 C CA . PHE A 1 185 ? -16.531 11.159 -4.345 1.00 94.69 185 PHE A CA 1
ATOM 1464 C C . PHE A 1 185 ? -16.403 10.919 -2.839 1.00 94.69 185 PHE A C 1
ATOM 1466 O O . PHE A 1 185 ? -15.528 10.175 -2.413 1.00 94.69 185 PHE A O 1
ATOM 1473 N N . PHE A 1 186 ? -17.318 11.440 -2.019 1.00 94.38 186 PHE A N 1
ATOM 1474 C CA . PHE A 1 186 ? -17.277 11.216 -0.569 1.00 94.38 186 PHE A CA 1
ATOM 1475 C C . PHE A 1 186 ? -17.578 9.763 -0.187 1.00 94.38 186 PHE A C 1
ATOM 1477 O O . PHE A 1 186 ? -16.954 9.229 0.730 1.00 94.38 186 PHE A O 1
ATOM 1484 N N . ILE A 1 187 ? -18.474 9.096 -0.925 1.00 94.69 187 ILE A N 1
ATOM 1485 C CA . ILE A 1 187 ? -18.707 7.651 -0.777 1.00 94.69 187 ILE A CA 1
ATOM 1486 C C . ILE A 1 187 ? -17.417 6.891 -1.095 1.00 94.69 187 ILE A C 1
ATOM 1488 O O . ILE A 1 187 ? -17.018 6.013 -0.331 1.00 94.69 187 ILE A O 1
ATOM 1492 N N . PHE A 1 188 ? -16.733 7.259 -2.184 1.00 95.62 188 PHE A N 1
ATOM 1493 C CA . PHE A 1 188 ? -15.439 6.679 -2.523 1.00 95.62 188 PHE A CA 1
ATOM 1494 C C . PHE A 1 188 ? -14.412 6.902 -1.406 1.00 95.62 188 PHE A C 1
ATOM 1496 O O . PHE A 1 188 ? -13.788 5.937 -0.982 1.00 95.62 188 PHE A O 1
ATOM 1503 N N . ILE A 1 189 ? -14.259 8.128 -0.892 1.00 95.38 189 ILE A N 1
ATOM 1504 C CA . ILE A 1 189 ? -13.307 8.443 0.187 1.00 95.38 189 ILE A CA 1
ATOM 1505 C C . ILE A 1 189 ? -13.585 7.592 1.430 1.00 95.38 189 ILE A C 1
ATOM 1507 O O . ILE A 1 189 ? -12.649 7.052 2.016 1.00 95.38 189 ILE A O 1
ATOM 1511 N N . PHE A 1 190 ? -14.854 7.415 1.807 1.00 94.31 190 PHE A N 1
ATOM 1512 C CA . PHE A 1 190 ? -15.232 6.559 2.931 1.00 94.31 190 PHE A CA 1
ATOM 1513 C C . PHE A 1 190 ? -14.857 5.087 2.688 1.00 94.31 190 PHE A C 1
ATOM 1515 O O . PHE A 1 190 ? -14.223 4.457 3.536 1.00 94.31 190 PHE A O 1
ATOM 1522 N N . VAL A 1 191 ? -15.193 4.546 1.512 1.00 95.00 191 VAL A N 1
ATOM 1523 C CA . VAL A 1 191 ? -14.889 3.153 1.140 1.00 95.00 191 VAL A CA 1
ATOM 1524 C C . VAL A 1 191 ? -13.379 2.919 1.032 1.00 95.00 191 VAL A C 1
ATOM 1526 O O . VAL A 1 191 ? -12.869 1.943 1.574 1.00 95.00 191 VAL A O 1
ATOM 1529 N N . ALA A 1 192 ? -12.641 3.822 0.391 1.00 95.25 192 ALA A N 1
ATOM 1530 C CA . ALA A 1 192 ? -11.185 3.765 0.297 1.00 95.25 192 ALA A CA 1
ATOM 1531 C C . ALA A 1 192 ? -10.525 3.899 1.680 1.00 95.25 192 ALA A C 1
ATOM 1533 O O . ALA A 1 192 ? -9.575 3.175 1.976 1.00 95.25 192 ALA A O 1
ATOM 1534 N N . GLY A 1 193 ? -11.085 4.749 2.548 1.00 95.12 193 GLY A N 1
ATOM 1535 C CA . GLY A 1 193 ? -10.750 4.862 3.968 1.00 95.12 193 GLY A CA 1
ATOM 1536 C C . GLY A 1 193 ? -10.820 3.516 4.688 1.00 95.12 193 GLY A C 1
ATOM 1537 O O . GLY A 1 193 ? -9.870 3.072 5.332 1.00 95.12 193 GLY A O 1
ATOM 1538 N N . TYR A 1 194 ? -11.944 2.825 4.514 1.00 95.25 194 TYR A N 1
ATOM 1539 C CA . TYR A 1 194 ? -12.150 1.493 5.064 1.00 95.25 194 TYR A CA 1
ATOM 1540 C C . TYR A 1 194 ? -11.160 0.458 4.514 1.00 95.25 194 TYR A C 1
ATOM 1542 O O . TYR A 1 194 ? -10.577 -0.314 5.281 1.00 95.25 194 TYR A O 1
ATOM 1550 N N . ILE A 1 195 ? -10.949 0.448 3.193 1.00 94.56 195 ILE A N 1
ATOM 1551 C CA . ILE A 1 195 ? -10.052 -0.501 2.524 1.00 94.56 195 ILE A CA 1
ATOM 1552 C C . ILE A 1 195 ? -8.616 -0.328 3.017 1.00 94.56 195 ILE A C 1
ATOM 1554 O O . ILE A 1 195 ? -8.003 -1.324 3.401 1.00 94.56 195 ILE A O 1
ATOM 1558 N N . PHE A 1 196 ? -8.075 0.897 3.064 1.00 93.06 196 PHE A N 1
ATOM 1559 C CA . PHE A 1 196 ? -6.685 1.082 3.497 1.00 93.06 196 PHE A CA 1
ATOM 1560 C C . PHE A 1 196 ? -6.504 0.690 4.969 1.00 93.06 196 PHE A C 1
ATOM 1562 O O . PHE A 1 196 ? -5.519 0.035 5.303 1.00 93.06 196 PHE A O 1
ATOM 1569 N N . LEU A 1 197 ? -7.447 1.041 5.855 1.00 92.19 197 LEU A N 1
ATOM 1570 C CA . LEU A 1 197 ? -7.373 0.650 7.267 1.00 92.19 197 LEU A CA 1
ATOM 1571 C C . LEU A 1 197 ? -7.349 -0.870 7.427 1.00 92.19 197 LEU A C 1
ATOM 1573 O O . LEU A 1 197 ? -6.672 -1.389 8.314 1.00 92.19 197 LEU A O 1
ATOM 1577 N N . SER A 1 198 ? -8.071 -1.565 6.553 1.00 90.81 198 SER A N 1
ATOM 1578 C CA . SER A 1 198 ? -8.233 -3.013 6.595 1.00 90.81 198 SER A CA 1
ATOM 1579 C C . SER A 1 198 ? -7.082 -3.779 5.946 1.00 90.81 198 SER A C 1
ATOM 1581 O O . SER A 1 198 ? -6.762 -4.854 6.427 1.00 90.81 198 SER A O 1
ATOM 1583 N N . MET A 1 199 ? -6.482 -3.240 4.879 1.00 89.31 199 MET A N 1
ATOM 1584 C CA . MET A 1 199 ? -5.503 -3.928 4.018 1.00 89.31 199 MET A CA 1
ATOM 1585 C C . MET A 1 199 ? -4.079 -3.358 4.130 1.00 89.31 199 MET A C 1
ATOM 1587 O O . MET A 1 199 ? -3.181 -3.763 3.392 1.00 89.31 199 MET A O 1
ATOM 1591 N N . SER A 1 200 ? -3.859 -2.388 5.026 1.00 87.12 200 SER A N 1
ATOM 1592 C CA . SER A 1 200 ? -2.534 -1.817 5.289 1.00 87.12 200 SER A CA 1
ATOM 1593 C C . SER A 1 200 ? -1.612 -2.869 5.922 1.00 87.12 200 SER A C 1
ATOM 1595 O O . SER A 1 200 ? -1.958 -3.377 7.005 1.00 87.12 200 SER A O 1
ATOM 1597 N N . PRO A 1 201 ? -0.450 -3.164 5.304 1.00 85.25 201 PRO A N 1
ATOM 1598 C CA . PRO A 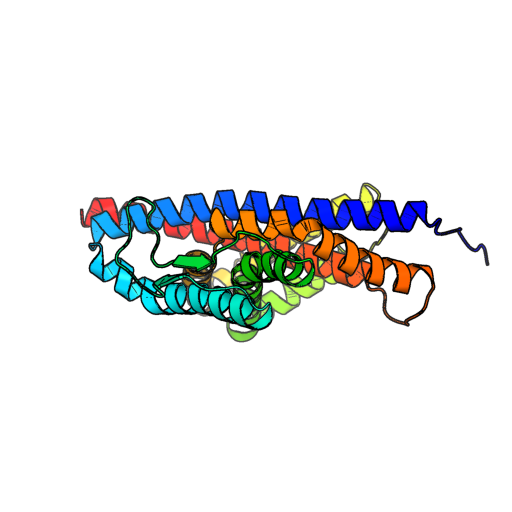1 201 ? 0.437 -4.225 5.761 1.00 85.25 201 PRO A CA 1
ATOM 1599 C C . PRO A 1 201 ? 0.949 -3.989 7.177 1.00 85.25 201 PRO A C 1
ATOM 1601 O O . PRO A 1 201 ? 1.204 -2.857 7.597 1.00 85.25 201 PRO A O 1
ATOM 1604 N N . ASP A 1 202 ? 1.126 -5.074 7.919 1.00 85.31 202 ASP A N 1
ATOM 1605 C CA . ASP A 1 202 ? 1.763 -5.045 9.228 1.00 85.31 202 ASP A CA 1
ATOM 1606 C C . ASP A 1 202 ? 3.241 -5.485 9.192 1.00 85.31 202 ASP A C 1
ATOM 1608 O O . ASP A 1 202 ? 3.847 -5.738 8.148 1.00 85.31 202 ASP A O 1
ATOM 1612 N N . LYS A 1 203 ? 3.876 -5.529 10.369 1.00 86.38 203 LYS A N 1
ATOM 1613 C CA . LYS A 1 203 ? 5.294 -5.906 10.489 1.00 86.38 203 LYS A CA 1
ATOM 1614 C C . LYS A 1 203 ? 5.555 -7.369 10.107 1.00 86.38 203 LYS A C 1
ATOM 1616 O O . LYS A 1 203 ? 6.674 -7.686 9.703 1.00 86.38 203 LYS A O 1
ATOM 1621 N N . GLY A 1 204 ? 4.582 -8.255 10.314 1.00 88.12 204 GLY A N 1
ATOM 1622 C CA . GLY A 1 204 ? 4.640 -9.654 9.901 1.00 88.12 204 GLY A CA 1
ATOM 1623 C C . GLY A 1 204 ? 4.561 -9.772 8.383 1.00 88.12 204 GLY A C 1
ATOM 1624 O O . GLY A 1 204 ? 5.406 -10.442 7.791 1.00 88.12 204 GLY A O 1
ATOM 1625 N N . ASP A 1 205 ? 3.649 -9.026 7.765 1.00 91.56 205 ASP A N 1
ATOM 1626 C CA . ASP A 1 205 ? 3.467 -8.974 6.310 1.00 91.56 205 ASP A CA 1
ATOM 1627 C C . ASP A 1 205 ? 4.766 -8.564 5.605 1.00 91.56 205 ASP A C 1
ATOM 1629 O O . ASP A 1 205 ? 5.285 -9.290 4.755 1.00 91.56 205 ASP A O 1
ATOM 1633 N N . ILE A 1 206 ? 5.371 -7.449 6.038 1.00 91.25 206 ILE A N 1
ATOM 1634 C CA . ILE A 1 206 ? 6.644 -6.956 5.487 1.00 91.25 206 ILE A CA 1
ATOM 1635 C C . ILE A 1 206 ? 7.757 -7.990 5.668 1.00 91.25 206 ILE A C 1
ATOM 1637 O O . ILE A 1 206 ? 8.569 -8.191 4.766 1.00 91.25 206 ILE A O 1
ATOM 1641 N N . ARG A 1 207 ? 7.816 -8.664 6.823 1.00 90.81 207 ARG A N 1
ATOM 1642 C CA . ARG A 1 207 ? 8.837 -9.690 7.066 1.00 90.81 207 ARG A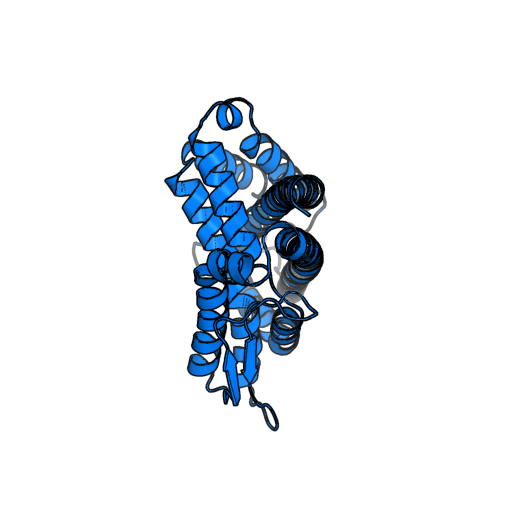 CA 1
ATOM 1643 C C . ARG A 1 207 ? 8.721 -10.822 6.049 1.00 90.81 207 ARG A C 1
ATOM 1645 O O . ARG A 1 207 ? 9.748 -11.237 5.522 1.00 90.81 207 ARG A O 1
ATOM 1652 N N . CYS A 1 208 ? 7.507 -11.278 5.752 1.00 90.06 208 CYS A N 1
ATOM 1653 C CA . CYS A 1 208 ? 7.276 -12.330 4.764 1.00 90.06 208 CYS A CA 1
ATOM 1654 C C . CYS A 1 208 ? 7.683 -11.860 3.355 1.00 90.06 208 CYS A C 1
ATOM 1656 O O . CYS A 1 208 ? 8.460 -12.537 2.680 1.00 90.06 208 CYS A O 1
ATOM 1658 N N . VAL A 1 209 ? 7.308 -10.633 2.962 1.00 91.38 209 VAL A N 1
ATOM 1659 C CA . VAL A 1 209 ? 7.760 -10.028 1.692 1.00 91.38 209 VAL A CA 1
ATOM 1660 C C . VAL A 1 209 ? 9.289 -9.997 1.589 1.00 91.38 209 VAL A C 1
ATOM 1662 O O . VAL A 1 209 ? 9.846 -10.377 0.561 1.00 91.38 209 VAL A O 1
ATOM 1665 N N . MET A 1 210 ? 9.984 -9.598 2.659 1.00 89.69 210 MET A N 1
ATOM 1666 C CA . MET A 1 210 ? 11.448 -9.519 2.674 1.00 89.69 210 MET A CA 1
ATOM 1667 C C . MET A 1 210 ? 12.122 -10.895 2.569 1.00 89.69 210 MET A C 1
ATOM 1669 O O . MET A 1 210 ? 13.151 -11.014 1.905 1.00 89.69 210 MET A O 1
ATOM 1673 N N . ARG A 1 211 ? 11.553 -11.944 3.181 1.00 88.94 211 ARG A N 1
ATOM 1674 C CA . ARG A 1 211 ? 12.077 -13.323 3.087 1.00 88.94 211 ARG A CA 1
ATOM 1675 C C . ARG A 1 211 ? 11.967 -13.889 1.671 1.00 88.94 211 ARG A C 1
ATOM 1677 O O . ARG A 1 211 ? 12.839 -14.648 1.247 1.00 88.94 211 ARG A O 1
ATOM 1684 N N . GLY A 1 212 ? 10.935 -13.481 0.936 1.00 85.56 212 GLY A N 1
ATOM 1685 C CA . GLY A 1 212 ? 10.686 -13.880 -0.445 1.00 85.56 212 GLY A CA 1
ATOM 1686 C C . GLY A 1 212 ? 11.120 -12.857 -1.507 1.00 85.56 212 GLY A C 1
ATOM 1687 O O . GLY A 1 212 ? 10.708 -12.974 -2.658 1.00 85.56 212 GLY A O 1
ATOM 1688 N N . PHE A 1 213 ? 11.967 -11.872 -1.174 1.00 85.56 213 PHE A N 1
ATOM 1689 C CA . PHE A 1 213 ? 12.411 -10.823 -2.112 1.00 85.56 213 PHE A CA 1
ATOM 1690 C C . PHE A 1 213 ? 13.006 -11.373 -3.423 1.00 85.56 213 PHE A C 1
ATOM 1692 O O . PHE A 1 213 ? 12.794 -10.814 -4.498 1.00 85.56 213 PHE A O 1
ATOM 1699 N N . SER A 1 214 ? 13.713 -12.506 -3.374 1.00 88.75 214 SER A N 1
ATOM 1700 C CA . SER A 1 214 ? 14.270 -13.131 -4.581 1.00 88.75 214 SER A CA 1
ATOM 1701 C C . SER A 1 214 ? 13.200 -13.483 -5.625 1.00 88.75 214 SER A C 1
ATOM 1703 O O . SER A 1 214 ? 13.505 -13.518 -6.813 1.00 88.75 214 SER A O 1
ATOM 1705 N N . ILE A 1 215 ? 11.948 -13.702 -5.213 1.00 90.31 215 ILE A N 1
ATOM 1706 C CA . ILE A 1 215 ? 10.844 -14.054 -6.112 1.00 90.31 215 ILE A CA 1
ATOM 1707 C C . ILE A 1 215 ? 10.440 -12.881 -6.996 1.00 90.31 215 ILE A C 1
ATOM 1709 O O . ILE A 1 215 ? 10.318 -13.061 -8.206 1.00 90.31 215 ILE A O 1
ATOM 1713 N N . ILE A 1 216 ? 10.279 -11.678 -6.429 1.00 90.06 216 ILE A N 1
ATOM 1714 C CA . ILE A 1 216 ? 9.932 -10.501 -7.237 1.00 90.06 216 ILE A CA 1
ATOM 1715 C C . ILE A 1 216 ? 11.047 -10.178 -8.231 1.00 90.06 216 ILE A C 1
ATOM 1717 O O . ILE A 1 216 ? 10.761 -9.883 -9.389 1.00 90.06 216 ILE A O 1
ATOM 1721 N N . PHE A 1 217 ? 1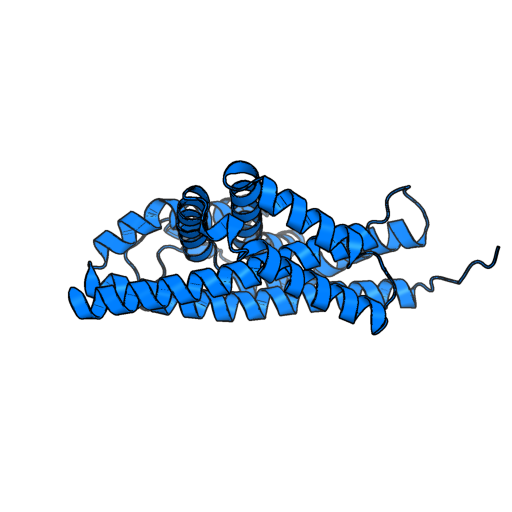2.310 -10.334 -7.819 1.00 92.25 217 PHE A N 1
ATOM 1722 C CA . PHE A 1 217 ? 13.447 -10.179 -8.721 1.00 92.25 217 PHE A CA 1
ATOM 1723 C C . PHE A 1 217 ? 13.370 -11.163 -9.895 1.00 92.25 217 PHE A C 1
ATOM 1725 O O . PHE A 1 217 ? 13.473 -10.740 -11.040 1.00 92.25 217 PHE A O 1
ATOM 1732 N N . ILE A 1 218 ? 13.127 -12.455 -9.636 1.00 93.12 218 ILE A N 1
ATOM 1733 C CA . ILE A 1 218 ? 13.012 -13.475 -10.692 1.00 93.12 218 ILE A CA 1
ATOM 1734 C C . ILE A 1 218 ? 11.842 -13.172 -11.640 1.00 93.12 218 ILE A C 1
ATOM 1736 O O . ILE A 1 218 ? 12.012 -13.258 -12.854 1.00 93.12 218 ILE A O 1
ATOM 1740 N N . ILE A 1 219 ? 10.673 -12.791 -11.116 1.00 92.06 219 ILE A N 1
ATOM 1741 C CA . ILE A 1 219 ? 9.495 -12.466 -11.938 1.00 92.06 219 ILE A CA 1
ATOM 1742 C C . ILE A 1 219 ? 9.785 -11.274 -12.863 1.00 92.06 219 ILE A C 1
ATOM 1744 O O . ILE A 1 219 ? 9.539 -11.355 -14.066 1.00 92.06 219 ILE A O 1
ATOM 1748 N N . LEU A 1 220 ? 10.340 -10.185 -12.323 1.00 93.31 220 LEU A N 1
ATOM 1749 C CA . LEU A 1 220 ? 10.702 -9.002 -13.110 1.00 93.31 220 LEU A CA 1
ATOM 1750 C C . LEU A 1 220 ? 11.804 -9.318 -14.128 1.00 93.31 220 LEU A C 1
ATOM 1752 O O . LEU A 1 220 ? 11.740 -8.858 -15.266 1.00 93.31 220 LEU A O 1
ATOM 1756 N N . MET A 1 221 ? 12.772 -10.157 -13.750 1.00 93.31 221 MET A N 1
ATOM 1757 C CA . MET A 1 221 ? 13.849 -10.598 -14.633 1.00 93.31 221 MET A CA 1
ATOM 1758 C C . MET A 1 221 ? 13.293 -11.305 -15.870 1.00 93.31 221 MET A C 1
ATOM 1760 O O . MET A 1 221 ? 13.709 -11.002 -16.984 1.00 93.31 221 MET A O 1
ATOM 1764 N N . VAL A 1 222 ? 12.324 -12.210 -15.689 1.00 93.19 222 VAL A N 1
ATOM 1765 C CA . VAL A 1 222 ? 11.670 -12.918 -16.800 1.00 93.19 222 VAL A CA 1
ATOM 1766 C C . VAL A 1 222 ? 11.002 -11.931 -17.759 1.00 93.19 222 VAL A C 1
ATOM 1768 O O . VAL A 1 222 ? 11.224 -12.022 -18.964 1.00 93.19 222 VAL A O 1
ATOM 1771 N N . PHE A 1 223 ? 10.237 -10.962 -17.250 1.00 92.75 223 PHE A N 1
ATOM 1772 C CA . PHE A 1 223 ? 9.579 -9.965 -18.101 1.00 92.75 223 PHE A CA 1
ATOM 1773 C C . PHE A 1 223 ? 10.572 -9.064 -18.840 1.00 92.75 223 PHE A C 1
ATOM 1775 O O . PHE A 1 223 ? 10.418 -8.844 -20.040 1.00 92.75 223 PHE A O 1
ATOM 1782 N N . ASN A 1 224 ? 11.624 -8.606 -18.163 1.00 91.50 224 ASN A N 1
ATOM 1783 C CA . ASN A 1 224 ? 12.647 -7.776 -18.793 1.00 91.50 224 ASN A CA 1
ATOM 1784 C C . ASN A 1 224 ? 13.454 -8.549 -19.851 1.00 91.50 224 ASN A C 1
ATOM 1786 O O . ASN A 1 224 ? 13.850 -7.963 -20.857 1.00 91.50 224 ASN A O 1
ATOM 1790 N N . PHE A 1 225 ? 13.662 -9.859 -19.680 1.00 90.69 225 PHE A N 1
ATOM 1791 C CA . PHE A 1 225 ? 14.261 -10.697 -20.722 1.00 90.69 225 PHE A CA 1
ATOM 1792 C C . PHE A 1 225 ? 13.330 -10.912 -21.918 1.00 90.69 225 PHE A C 1
ATOM 1794 O O . PHE A 1 225 ? 13.799 -10.872 -23.054 1.00 90.69 225 PHE A O 1
ATOM 1801 N N . ILE A 1 226 ? 12.026 -11.104 -21.689 1.00 91.12 226 ILE A N 1
ATOM 1802 C CA . ILE A 1 226 ? 11.038 -11.215 -22.774 1.00 91.12 226 ILE A CA 1
ATOM 1803 C C . ILE A 1 226 ? 11.083 -9.974 -23.676 1.00 91.12 226 ILE A C 1
ATOM 1805 O O . ILE A 1 226 ? 11.076 -10.121 -24.898 1.00 91.12 226 ILE A O 1
ATOM 1809 N N . ASP A 1 227 ? 11.191 -8.780 -23.086 1.00 89.06 227 ASP A N 1
ATOM 1810 C CA . ASP A 1 227 ? 11.343 -7.532 -23.841 1.00 89.06 227 ASP A CA 1
ATOM 1811 C C . ASP A 1 227 ? 12.708 -7.415 -24.529 1.00 89.06 227 ASP A C 1
ATOM 1813 O O . ASP A 1 227 ? 12.783 -7.013 -25.687 1.00 89.06 227 ASP A O 1
ATOM 1817 N N . ALA A 1 228 ? 13.798 -7.764 -23.836 1.00 87.56 228 ALA A N 1
ATOM 1818 C CA . ALA A 1 228 ? 15.155 -7.633 -24.371 1.00 87.56 228 ALA A CA 1
ATOM 1819 C C . ALA A 1 228 ? 15.400 -8.506 -25.612 1.00 87.56 228 ALA A C 1
ATOM 1821 O O . ALA A 1 228 ? 16.170 -8.123 -26.492 1.00 87.56 228 ALA A O 1
ATOM 1822 N N . PHE A 1 229 ? 14.742 -9.664 -25.682 1.00 87.50 229 PHE A N 1
ATOM 1823 C CA . PHE A 1 229 ? 14.841 -10.603 -26.798 1.00 87.50 229 PHE A CA 1
ATOM 1824 C C . PHE A 1 229 ? 13.684 -10.491 -27.804 1.00 87.50 229 PHE A C 1
ATOM 1826 O O . PHE A 1 229 ? 13.582 -11.342 -28.685 1.00 87.50 229 PHE A O 1
ATOM 1833 N N . ASP A 1 230 ? 12.820 -9.475 -27.675 1.00 86.19 230 ASP A N 1
ATOM 1834 C CA . ASP A 1 230 ? 11.653 -9.245 -28.545 1.00 86.19 230 ASP A CA 1
ATOM 1835 C C . ASP A 1 230 ? 10.780 -10.508 -28.725 1.00 86.19 230 ASP A C 1
ATOM 1837 O O . ASP A 1 230 ? 10.255 -10.811 -29.797 1.00 86.19 230 ASP A O 1
ATOM 1841 N N . VAL A 1 231 ? 10.637 -11.295 -27.650 1.00 87.50 231 VAL A N 1
ATOM 1842 C CA . VAL A 1 231 ? 9.883 -12.564 -27.664 1.00 87.50 231 VAL A CA 1
ATOM 1843 C C . VAL A 1 231 ? 8.379 -12.302 -27.808 1.00 87.50 231 VAL A C 1
ATOM 1845 O O . VAL A 1 231 ? 7.615 -13.186 -28.200 1.00 87.50 231 VAL A O 1
ATOM 1848 N N . SER A 1 232 ? 7.924 -11.086 -27.496 1.00 88.38 232 SER A N 1
ATOM 1849 C CA . SER A 1 232 ? 6.517 -10.699 -27.519 1.00 88.38 232 SER A CA 1
ATOM 1850 C C . SER A 1 232 ? 6.310 -9.324 -28.153 1.00 88.38 232 SER A C 1
ATOM 1852 O O . SER A 1 232 ? 7.152 -8.447 -28.034 1.00 88.38 232 SER A O 1
ATOM 1854 N N . LYS A 1 233 ? 5.119 -9.090 -28.723 1.00 85.06 233 LYS A N 1
ATOM 1855 C CA . LYS A 1 233 ? 4.702 -7.763 -29.224 1.00 85.06 233 LYS A CA 1
ATOM 1856 C C . LYS A 1 233 ? 4.373 -6.758 -28.110 1.00 85.06 233 LYS A C 1
ATOM 1858 O O . LYS A 1 233 ? 4.045 -5.608 -28.397 1.00 85.06 233 LYS A O 1
ATOM 1863 N N . TYR A 1 234 ? 4.347 -7.210 -26.859 1.00 85.62 234 TYR A N 1
ATOM 1864 C CA . TYR A 1 234 ? 4.063 -6.384 -25.694 1.00 85.62 234 TYR A CA 1
ATOM 1865 C C . TYR A 1 234 ? 5.367 -5.852 -25.110 1.00 85.62 234 TYR A C 1
ATOM 1867 O O . TYR A 1 234 ? 6.363 -6.559 -25.083 1.00 85.62 234 TYR A O 1
ATOM 1875 N N . THR A 1 235 ? 5.331 -4.622 -24.601 1.00 87.62 235 THR A N 1
ATOM 1876 C CA . THR A 1 235 ? 6.460 -4.002 -23.897 1.00 87.62 235 THR A CA 1
ATOM 1877 C C . THR A 1 235 ? 6.217 -4.087 -22.390 1.00 87.62 235 THR A C 1
ATOM 1879 O O . THR A 1 235 ? 5.643 -3.165 -21.799 1.00 87.62 235 THR A O 1
ATOM 1882 N N . PHE A 1 236 ? 6.584 -5.207 -21.763 1.00 89.94 236 PHE A N 1
ATOM 1883 C CA . PHE A 1 236 ? 6.307 -5.489 -20.345 1.00 89.94 236 PHE A CA 1
ATOM 1884 C C . PHE A 1 236 ? 6.897 -4.433 -19.411 1.00 89.94 236 PHE A C 1
ATOM 1886 O O . PHE A 1 236 ? 6.206 -3.922 -18.538 1.00 89.94 236 PHE A O 1
ATOM 1893 N N . ALA A 1 237 ? 8.123 -4.023 -19.683 1.00 88.31 237 ALA A N 1
ATOM 1894 C CA . ALA A 1 237 ? 8.841 -2.868 -19.186 1.00 88.31 237 ALA A CA 1
ATOM 1895 C C . ALA A 1 237 ? 7.956 -1.633 -18.991 1.00 88.31 237 ALA A C 1
ATOM 1897 O O . ALA A 1 237 ? 7.957 -0.994 -17.939 1.00 88.31 237 ALA A O 1
ATOM 1898 N N . LEU A 1 238 ? 7.197 -1.277 -20.025 1.00 90.06 238 LEU A N 1
ATOM 1899 C CA . LEU A 1 238 ? 6.352 -0.094 -20.005 1.00 90.06 238 LEU A CA 1
ATOM 1900 C C . LEU A 1 238 ? 5.088 -0.323 -19.170 1.00 90.06 238 LEU A C 1
ATOM 1902 O O . LEU A 1 238 ? 4.638 0.581 -18.465 1.00 90.06 238 LEU A O 1
ATOM 1906 N N . TYR A 1 239 ? 4.531 -1.536 -19.208 1.00 92.31 239 TYR A N 1
ATOM 1907 C CA . TYR A 1 239 ? 3.421 -1.919 -18.336 1.00 92.31 239 TYR A CA 1
ATOM 1908 C C . TYR A 1 239 ? 3.824 -1.918 -16.858 1.00 92.31 239 TYR A C 1
ATOM 1910 O O . TYR A 1 239 ? 3.057 -1.414 -16.043 1.00 92.31 239 TYR A O 1
ATOM 1918 N N . ILE A 1 240 ? 5.025 -2.399 -16.519 1.00 91.31 240 ILE A N 1
ATOM 1919 C CA . ILE A 1 240 ? 5.584 -2.377 -15.160 1.00 91.31 240 ILE A CA 1
ATOM 1920 C C . ILE A 1 240 ? 5.714 -0.933 -14.672 1.00 91.31 240 ILE A C 1
ATOM 1922 O O . ILE A 1 240 ? 5.226 -0.616 -13.590 1.00 91.31 240 ILE A O 1
ATOM 1926 N N . ILE A 1 241 ? 6.282 -0.034 -15.487 1.00 91.25 241 ILE A N 1
ATOM 1927 C CA . ILE A 1 241 ? 6.406 1.390 -15.137 1.00 91.25 241 ILE A CA 1
ATOM 1928 C C . ILE A 1 241 ? 5.027 2.015 -14.892 1.00 91.25 241 ILE A C 1
ATOM 1930 O O . ILE A 1 241 ? 4.806 2.640 -13.857 1.00 91.25 241 ILE A O 1
ATOM 1934 N N . ARG A 1 242 ? 4.069 1.825 -15.807 1.00 93.88 242 ARG A N 1
ATOM 1935 C CA . ARG A 1 242 ? 2.717 2.396 -15.675 1.00 93.88 242 ARG A CA 1
ATOM 1936 C C . ARG A 1 242 ? 1.957 1.826 -14.478 1.00 93.88 242 ARG A C 1
ATOM 1938 O O . ARG A 1 242 ? 1.292 2.578 -13.770 1.00 93.88 242 ARG A O 1
ATOM 1945 N N . ALA A 1 243 ? 2.070 0.523 -14.227 1.00 92.75 243 ALA A N 1
ATOM 1946 C CA . ALA A 1 243 ? 1.489 -0.121 -13.053 1.00 92.75 243 ALA A CA 1
ATOM 1947 C C . ALA A 1 243 ? 2.133 0.385 -11.755 1.00 92.75 243 ALA A C 1
ATOM 1949 O O . ALA A 1 243 ? 1.424 0.620 -10.777 1.00 92.75 243 ALA A O 1
ATOM 1950 N N . GLY A 1 244 ? 3.450 0.610 -11.759 1.00 92.31 244 GLY A N 1
ATOM 1951 C CA . GLY A 1 244 ? 4.188 1.214 -10.653 1.00 92.31 244 GLY A CA 1
ATOM 1952 C C . GLY A 1 244 ? 3.718 2.635 -10.352 1.00 92.31 244 GLY A C 1
ATOM 1953 O O . GLY A 1 244 ? 3.411 2.936 -9.205 1.00 92.31 244 GLY A O 1
ATOM 1954 N N . VAL A 1 245 ? 3.567 3.476 -11.380 1.00 94.06 245 VAL A N 1
ATOM 1955 C CA . VAL A 1 245 ? 3.030 4.843 -11.252 1.00 94.06 245 VAL A CA 1
ATOM 1956 C C . VAL A 1 245 ? 1.603 4.835 -10.706 1.00 94.06 245 VAL A C 1
ATOM 1958 O O . VAL A 1 245 ? 1.312 5.559 -9.762 1.00 94.06 245 VAL A O 1
ATOM 1961 N N . LEU A 1 246 ? 0.718 3.992 -11.248 1.00 94.56 246 LEU A N 1
ATOM 1962 C CA . LEU A 1 246 ? -0.654 3.870 -10.741 1.00 94.56 246 LEU A CA 1
ATOM 1963 C C . LEU A 1 246 ? -0.677 3.424 -9.279 1.00 94.56 246 LEU A C 1
ATOM 1965 O O . LEU A 1 246 ? -1.409 3.988 -8.470 1.00 94.56 246 LEU A O 1
ATOM 1969 N N . THR A 1 247 ? 0.136 2.422 -8.942 1.00 93.44 247 THR A N 1
ATOM 1970 C CA . THR A 1 247 ? 0.252 1.911 -7.575 1.00 93.44 247 THR A CA 1
ATOM 1971 C C . THR A 1 247 ? 0.725 3.011 -6.636 1.00 93.44 247 THR A C 1
ATOM 1973 O O . THR A 1 247 ? 0.060 3.272 -5.638 1.00 93.44 247 THR A O 1
ATOM 1976 N N . LEU A 1 248 ? 1.825 3.692 -6.973 1.00 93.88 248 LEU A N 1
ATOM 1977 C CA . LEU A 1 248 ? 2.382 4.772 -6.166 1.00 93.88 248 LEU A CA 1
ATOM 1978 C C . LEU A 1 248 ? 1.341 5.862 -5.912 1.00 93.88 248 LEU A C 1
ATOM 1980 O O . LEU A 1 248 ? 1.062 6.175 -4.757 1.00 93.88 248 LEU A O 1
ATOM 1984 N N . GLY A 1 249 ? 0.694 6.380 -6.952 1.00 94.19 249 GLY A N 1
ATOM 1985 C CA . GLY A 1 249 ? -0.240 7.474 -6.746 1.00 94.19 249 GLY A CA 1
ATOM 1986 C C . GLY A 1 249 ? -1.538 7.047 -6.034 1.00 94.19 249 GLY A C 1
ATOM 1987 O O . GLY A 1 249 ? -2.109 7.848 -5.299 1.00 94.19 249 GLY A O 1
ATOM 1988 N N . PHE A 1 250 ? -2.000 5.789 -6.142 1.00 93.94 250 PHE A N 1
ATOM 1989 C CA . PHE A 1 250 ? -3.101 5.308 -5.285 1.00 93.94 250 PHE A CA 1
ATOM 1990 C C . PHE A 1 250 ? -2.690 5.203 -3.818 1.00 93.94 250 PHE A C 1
ATOM 1992 O O . PHE A 1 250 ? -3.511 5.452 -2.930 1.00 93.94 250 PHE A O 1
ATOM 1999 N N . LEU A 1 251 ? -1.431 4.866 -3.542 1.00 93.94 251 LEU A N 1
ATOM 2000 C CA . LEU A 1 251 ? -0.911 4.893 -2.182 1.00 93.94 251 LEU A CA 1
ATOM 2001 C C . LEU A 1 251 ? -0.796 6.330 -1.657 1.00 93.94 251 LEU A C 1
ATOM 2003 O O . LEU A 1 251 ? -1.150 6.578 -0.507 1.00 93.94 251 LEU A O 1
ATOM 2007 N N . GLU A 1 252 ? -0.379 7.290 -2.485 1.00 94.69 252 GLU A N 1
ATOM 2008 C CA . GLU A 1 252 ? -0.366 8.717 -2.131 1.00 94.69 252 GLU A CA 1
ATOM 2009 C C . GLU A 1 252 ? -1.779 9.232 -1.816 1.00 94.69 252 GLU A C 1
ATOM 2011 O O . GLU A 1 252 ? -1.993 9.848 -0.770 1.00 94.69 252 GLU A O 1
ATOM 2016 N N . ILE A 1 253 ? -2.772 8.900 -2.650 1.00 94.25 253 ILE A N 1
ATOM 2017 C CA . ILE A 1 253 ? -4.191 9.186 -2.376 1.00 94.25 253 ILE A CA 1
ATOM 2018 C C . ILE A 1 253 ? -4.614 8.554 -1.042 1.00 94.25 253 ILE A C 1
ATOM 2020 O O . ILE A 1 253 ? -5.269 9.203 -0.225 1.00 94.25 253 ILE A O 1
ATOM 2024 N N . SER A 1 254 ? -4.200 7.311 -0.783 1.00 94.62 254 SER A N 1
ATOM 2025 C CA . SER A 1 254 ? -4.499 6.616 0.474 1.00 94.62 254 SER A CA 1
ATOM 2026 C C . SER A 1 254 ? -3.883 7.316 1.688 1.00 94.62 254 SER A C 1
ATOM 2028 O O . SER A 1 254 ? -4.527 7.364 2.731 1.00 94.62 254 SER A O 1
ATOM 2030 N N . ILE A 1 255 ? -2.689 7.914 1.570 1.00 95.06 255 ILE A N 1
ATOM 2031 C CA . ILE A 1 255 ? -2.095 8.737 2.639 1.00 95.06 255 ILE A CA 1
ATOM 2032 C C . ILE A 1 255 ? -2.960 9.968 2.922 1.00 95.06 255 ILE A C 1
ATOM 2034 O O . ILE A 1 255 ? -3.212 10.276 4.087 1.00 95.06 255 ILE A O 1
ATOM 2038 N N . VAL A 1 256 ? -3.445 10.662 1.888 1.00 95.50 256 VAL A N 1
ATOM 2039 C CA . VAL A 1 256 ? -4.315 11.837 2.079 1.00 95.50 256 VAL A CA 1
ATOM 2040 C C . VAL A 1 256 ? -5.617 11.434 2.778 1.00 95.50 256 VAL A C 1
ATOM 2042 O O . VAL A 1 256 ? -6.035 12.079 3.740 1.00 95.50 256 VAL A O 1
ATOM 2045 N N . ILE A 1 257 ? -6.227 10.322 2.364 1.00 95.25 257 ILE A N 1
ATOM 2046 C CA . ILE A 1 257 ? -7.428 9.772 3.010 1.00 95.25 257 ILE A CA 1
ATOM 2047 C C . ILE A 1 257 ? -7.136 9.352 4.458 1.00 95.25 257 ILE A C 1
ATOM 2049 O O . ILE A 1 257 ? -7.954 9.593 5.352 1.00 95.25 257 ILE A O 1
ATOM 2053 N N . ALA A 1 258 ? -5.970 8.761 4.716 1.00 95.69 258 ALA A N 1
ATOM 2054 C CA . ALA A 1 258 ? -5.538 8.380 6.054 1.00 95.69 258 ALA A CA 1
ATOM 2055 C C . ALA A 1 258 ? -5.349 9.600 6.963 1.00 95.69 258 ALA A C 1
ATOM 2057 O O . ALA A 1 258 ? -5.770 9.564 8.118 1.00 95.69 258 ALA A O 1
ATOM 2058 N N . LEU A 1 259 ? -4.806 10.702 6.440 1.00 96.62 259 LEU A N 1
ATOM 2059 C CA . LEU A 1 259 ? -4.686 11.965 7.165 1.00 96.62 259 LEU A CA 1
ATOM 2060 C C . LEU A 1 259 ? -6.062 12.530 7.544 1.00 96.62 259 LEU A C 1
ATOM 2062 O O . LEU A 1 259 ? -6.283 12.877 8.704 1.00 96.62 259 LEU A O 1
ATOM 2066 N N . ILE A 1 260 ? -7.007 12.565 6.601 1.00 95.12 260 ILE A N 1
ATOM 2067 C CA . ILE A 1 260 ? -8.387 13.003 6.865 1.00 95.12 260 ILE A CA 1
ATOM 2068 C C . ILE A 1 260 ? -9.031 12.112 7.939 1.00 95.12 260 ILE A C 1
ATOM 2070 O O . ILE A 1 260 ? -9.598 12.607 8.913 1.00 95.12 260 ILE A O 1
ATOM 2074 N N . SER A 1 261 ? -8.886 10.793 7.803 1.00 95.75 261 SER A N 1
ATOM 2075 C CA . SER A 1 261 ? -9.424 9.812 8.753 1.00 95.75 261 SER A CA 1
ATOM 2076 C C . SER A 1 261 ? -8.808 9.962 10.149 1.00 95.75 261 SER A C 1
ATOM 2078 O O . SER A 1 261 ? -9.506 9.834 11.155 1.00 95.75 261 SER A O 1
ATOM 2080 N N . ALA A 1 262 ? -7.516 10.288 10.229 1.00 97.06 262 ALA A N 1
ATOM 2081 C CA . ALA A 1 262 ? -6.822 10.572 11.479 1.00 97.06 262 ALA A CA 1
ATOM 2082 C C . ALA A 1 262 ? -7.388 11.812 12.174 1.00 97.06 262 ALA A C 1
ATOM 2084 O O . ALA A 1 262 ? -7.698 11.736 13.364 1.00 97.06 262 ALA A O 1
ATOM 2085 N N . ILE A 1 263 ? -7.602 12.905 11.435 1.00 97.44 263 ILE A N 1
ATOM 2086 C CA . ILE A 1 263 ? -8.212 14.132 11.968 1.00 97.44 263 ILE A CA 1
ATOM 2087 C C . ILE A 1 263 ? -9.622 13.843 12.497 1.00 97.44 263 ILE A C 1
ATOM 2089 O O . ILE A 1 263 ? -9.935 14.204 13.630 1.00 97.44 263 ILE A O 1
ATOM 2093 N N . ILE A 1 264 ? -10.451 13.129 11.729 1.00 95.69 264 ILE A N 1
ATOM 2094 C CA . ILE A 1 264 ? -11.808 12.751 12.155 1.00 95.69 264 ILE A CA 1
ATOM 2095 C C . ILE A 1 264 ? -11.759 11.898 13.428 1.00 95.69 264 ILE A C 1
ATOM 2097 O O . ILE A 1 264 ? -12.483 12.173 14.383 1.00 95.69 264 ILE A O 1
ATOM 2101 N N . SER A 1 265 ? -10.882 10.890 13.478 1.00 96.62 265 SER A N 1
ATOM 2102 C CA . SER A 1 265 ? -10.750 10.024 14.656 1.00 96.62 265 SER A CA 1
ATOM 2103 C C . SER A 1 265 ? -10.330 10.800 15.909 1.00 96.62 265 SER A C 1
ATOM 2105 O O . SER A 1 265 ? -10.825 10.519 16.997 1.00 96.62 265 SER A O 1
ATOM 2107 N N . LEU A 1 266 ? -9.459 11.803 15.754 1.00 97.62 266 LEU A N 1
ATOM 2108 C CA . LEU A 1 266 ? -9.010 12.664 16.842 1.00 97.62 266 LEU A CA 1
ATOM 2109 C C . LEU A 1 266 ? -10.159 13.530 17.370 1.00 97.62 266 LEU A C 1
ATOM 2111 O O . LEU A 1 266 ? -10.352 13.611 18.580 1.00 97.62 266 LEU A O 1
ATOM 2115 N N . ILE A 1 267 ? -10.953 14.124 16.474 1.00 97.12 267 ILE A N 1
ATOM 2116 C CA . ILE A 1 267 ? -12.139 14.905 16.851 1.00 97.12 267 ILE A CA 1
ATOM 2117 C C . ILE A 1 267 ? -13.134 14.026 17.618 1.00 97.12 267 ILE A C 1
ATOM 2119 O O . ILE A 1 267 ? -13.615 14.428 18.673 1.00 97.12 267 ILE A O 1
ATOM 2123 N N . LEU A 1 268 ? -13.404 12.808 17.134 1.00 95.75 268 LEU A N 1
ATOM 2124 C CA . LEU A 1 268 ? -14.300 11.866 17.812 1.00 95.75 268 LEU A CA 1
ATOM 2125 C C . LEU A 1 268 ? -13.781 11.459 19.193 1.00 95.75 268 LEU A C 1
ATOM 2127 O O . LEU A 1 268 ? -14.568 11.316 20.120 1.00 95.75 268 LEU A O 1
ATOM 2131 N N . MET A 1 269 ? -12.470 11.271 19.347 1.00 96.50 269 MET A N 1
ATOM 2132 C CA . MET A 1 269 ? -11.854 10.993 20.647 1.00 96.50 269 MET A CA 1
ATOM 2133 C C . MET A 1 269 ? -12.032 12.141 21.627 1.00 96.50 269 MET A C 1
ATOM 2135 O O . MET A 1 269 ? -12.369 11.881 22.771 1.00 96.50 269 MET A O 1
ATOM 2139 N N . ILE A 1 270 ? -11.857 13.384 21.187 1.00 96.25 270 ILE A N 1
ATOM 2140 C CA . ILE A 1 270 ? -12.031 14.554 22.057 1.00 96.25 270 ILE A CA 1
ATOM 2141 C C . ILE A 1 270 ? -13.512 14.782 22.400 1.00 96.25 270 ILE A C 1
ATOM 2143 O O . ILE A 1 270 ? -13.822 15.240 23.492 1.00 96.25 270 ILE A O 1
ATOM 2147 N N . ALA A 1 271 ? -14.426 14.497 21.471 1.00 95.31 271 ALA A N 1
ATOM 2148 C CA . ALA A 1 271 ? -15.851 14.767 21.655 1.00 95.31 271 ALA A CA 1
ATOM 2149 C C . ALA A 1 271 ? -16.597 13.688 22.460 1.00 95.31 271 ALA A C 1
ATOM 2151 O O . ALA A 1 271 ? -17.607 14.001 23.087 1.00 95.31 271 ALA A O 1
ATOM 2152 N N . LEU A 1 272 ? -16.155 12.426 22.389 1.00 91.00 272 LEU A N 1
ATOM 2153 C CA . LEU A 1 272 ? -16.853 11.271 22.976 1.00 91.00 272 LEU A CA 1
ATOM 2154 C C . LEU A 1 272 ? -16.074 10.565 24.097 1.00 91.00 272 LEU A C 1
ATOM 2156 O O . LEU A 1 272 ? -16.672 9.746 24.795 1.00 91.00 272 LEU A O 1
ATOM 2160 N N . GLY A 1 273 ? -14.766 10.815 24.218 1.00 74.94 273 GLY A N 1
ATOM 2161 C CA . GLY A 1 273 ? -13.893 10.238 25.249 1.00 74.94 273 GLY A CA 1
ATOM 2162 C C . GLY A 1 273 ? -13.801 11.113 26.488 1.00 74.94 273 GLY A C 1
ATOM 2163 O O . GLY A 1 273 ? -13.659 10.525 27.583 1.00 74.94 273 GLY A O 1
#

Secondary structure (DSSP, 8-state):
-------HHHHHHHHHHHHHHHHHHHHHHHHHHHHHHHHHHHHHHHHH-HHHHHHHTHHHHHHHHHHHHHHHHHTT-EEEEEES--S--TT----EEEEE-SS--HHHHHHHHHHHHHHHHHHHHHHHHHHHHH-HHHHHHHHHHHHHHS----SSHHHHHHHHHHHHHHHHHHT-HHHHT-HHHHHHHHHHHHHHHHH---HHHHHHHHHTHHHHHHHHHHHHHHHHTT-SSS-HHHHHHHHHHHHHHHHHHHHHHHHHHHHHHHHHHHHH-

Foldseek 3Di:
DDPPPPDLVVLLVLLVCLLVLVLVLLVVLLVLLLVLLQLLLVLCCLQVNQVVSQVLLVVLLLVLQVQLVVLCVVLVFAWDDWDSADGQDPSGRGIDTDTDDDDDDPSVLLSLQRSLCVLVVVLLVVLLVLCCPLPVVLVVQLLVLLVVLLVDLDPDPSNVVSLVSSLVVNVCSLPPPVLVPDPSNVVSLVVNLSSSSRSRGDPSSSVSSVSNSVNSSVVSSVLSVCQSVVVDPDNVSSVSSSVSSSSSSSSVVSSVSSVVSSVVSNVSSVVRD

Sequence (273 aa):
MKIDYITEIAVLSRTLIEAIYFTIILVVFSFILGGFKNFIIGNLKSSIGKKAVMVIGALGSTFHQFLHVFMAVVFAHRIEDIKLLQEPDKNNMLGYVKCFDKNENFYQRTGDFFIGIMPFLWGILAIFIGVKVIIPGTLQNILKVVYQNANSITLDFGTLNGIINSNKCMLETFFDVSNVANPHFFIFIFVAGYIFLSMSPDKGDIRCVMRGFSIIFIILMVFNFIDAFDVSKYTFALYIIRAGVLTLGFLEISIVIALISAIISLILMIALG

pLDDT: mean 90.93, std 8.71, range [27.66, 97.62]